Protein AF-A0A528CZV5-F1 (afdb_monomer_lite)

Foldseek 3Di:
DDPPPPDPPDFDWQDDPQLDIETEAQDPVSPALVPGHANYKYAHPVFQFIWGAHPSDIDTPPDGNVVVVVVVVVVVVVVVVVVVVVVVVVVVVVVVVVVVVVVVVVCLVVVQDAAQDPLVVLVVDDAQDKHWHADDDQFRIWIWHHHHRVDIDTDDTHTDPVNVVVVVCVVVVHPVCQPWDFDDDPPDGQWTQGSPPRDIDGPDPCDPVNDDPPVPPCPVCPDPDDDDDDDDDDD

Radius of gyration: 48.8 Å; chains: 1; bounding box: 81×48×127 Å

Structure (mmCIF, N/CA/C/O backbone):
data_AF-A0A528CZV5-F1
#
_entry.id   AF-A0A528CZV5-F1
#
loop_
_atom_site.group_PDB
_atom_site.id
_atom_site.type_symbol
_atom_site.label_atom_id
_atom_site.label_alt_id
_atom_site.label_comp_id
_atom_site.label_asym_id
_atom_site.label_entity_id
_atom_site.label_seq_id
_atom_site.pdbx_PDB_ins_code
_atom_site.Cartn_x
_atom_site.Cartn_y
_atom_site.Cartn_z
_atom_site.occupancy
_atom_site.B_iso_or_equiv
_atom_site.auth_seq_id
_atom_site.auth_comp_id
_atom_site.auth_asym_id
_atom_site.auth_atom_id
_atom_site.pdbx_PDB_model_num
ATOM 1 N N . MET A 1 1 ? 37.440 33.107 -41.565 1.00 39.59 1 MET A N 1
ATOM 2 C CA . MET A 1 1 ? 38.385 32.216 -40.864 1.00 39.59 1 MET A CA 1
ATOM 3 C C . MET A 1 1 ? 38.086 30.818 -41.370 1.00 39.59 1 MET A C 1
ATOM 5 O O . MET A 1 1 ? 36.926 30.435 -41.315 1.00 39.59 1 MET A O 1
ATOM 9 N N . SER A 1 2 ? 39.060 30.159 -42.004 1.00 43.00 2 SER A N 1
ATOM 10 C CA . SER A 1 2 ? 38.887 28.814 -42.573 1.00 43.00 2 SER A CA 1
ATOM 11 C C . SER A 1 2 ? 38.693 27.821 -41.430 1.00 43.00 2 SER A C 1
ATOM 13 O O . SER A 1 2 ? 39.527 27.784 -40.528 1.00 43.00 2 SER A O 1
ATOM 15 N N . ASN A 1 3 ? 37.612 27.043 -41.446 1.00 39.44 3 ASN A N 1
ATOM 16 C CA . ASN A 1 3 ? 37.374 25.963 -40.483 1.00 39.44 3 ASN A CA 1
ATOM 17 C C . ASN A 1 3 ? 38.095 24.672 -40.928 1.00 39.44 3 ASN A C 1
ATOM 19 O O . ASN A 1 3 ? 37.486 23.612 -40.965 1.00 39.44 3 ASN A O 1
ATOM 23 N N . ASP A 1 4 ? 39.386 24.759 -41.262 1.00 44.72 4 ASP A N 1
ATOM 24 C CA . ASP A 1 4 ? 40.196 23.609 -41.714 1.00 44.72 4 ASP A CA 1
ATOM 25 C C . ASP A 1 4 ? 41.023 22.963 -40.595 1.00 44.72 4 ASP A C 1
ATOM 27 O O . ASP A 1 4 ? 41.955 22.207 -40.848 1.00 44.72 4 ASP A O 1
ATOM 31 N N . ALA A 1 5 ? 40.683 23.209 -39.331 1.00 45.28 5 ALA A N 1
ATOM 32 C CA . ALA A 1 5 ? 41.230 22.428 -38.227 1.00 45.28 5 ALA A CA 1
ATOM 33 C C . ALA A 1 5 ? 40.335 21.207 -37.951 1.00 45.28 5 ALA A C 1
ATOM 35 O O . ALA A 1 5 ? 39.835 21.031 -36.840 1.00 45.28 5 ALA A O 1
ATOM 36 N N . ILE A 1 6 ? 40.099 20.367 -38.967 1.00 46.50 6 ILE A N 1
ATOM 37 C CA . ILE A 1 6 ? 39.653 18.996 -38.710 1.00 46.50 6 ILE A CA 1
ATOM 38 C C . ILE A 1 6 ? 40.851 18.284 -38.092 1.00 46.50 6 ILE A C 1
ATOM 40 O O . ILE A 1 6 ? 41.884 18.098 -38.726 1.00 46.50 6 ILE A O 1
ATOM 44 N N . LEU A 1 7 ? 40.714 17.952 -36.810 1.00 45.22 7 LEU A N 1
ATOM 45 C CA . LEU A 1 7 ? 41.630 17.101 -36.069 1.00 45.22 7 LEU A CA 1
ATOM 46 C C . LEU A 1 7 ? 41.955 15.843 -36.892 1.00 45.22 7 LEU A C 1
ATOM 48 O O . LEU A 1 7 ? 41.118 14.943 -37.002 1.00 45.22 7 LEU A O 1
ATOM 52 N N . GLU A 1 8 ? 43.180 15.746 -37.409 1.00 47.41 8 GLU A N 1
ATOM 53 C CA . GLU A 1 8 ? 43.788 14.470 -37.790 1.00 47.41 8 GLU A CA 1
ATOM 54 C C . GLU A 1 8 ? 43.975 13.644 -36.512 1.00 47.41 8 GLU A C 1
ATOM 56 O O . GLU A 1 8 ? 45.033 13.614 -35.886 1.00 47.41 8 GLU A O 1
ATOM 61 N N . VAL A 1 9 ? 42.893 13.018 -36.053 1.00 48.53 9 VAL A N 1
ATOM 62 C CA . VAL A 1 9 ? 42.977 11.986 -35.025 1.00 48.53 9 VAL A CA 1
ATOM 63 C C . VAL A 1 9 ? 43.573 10.757 -35.715 1.00 48.53 9 VAL A C 1
ATOM 65 O O . VAL A 1 9 ? 42.924 10.239 -36.629 1.00 48.53 9 VAL A O 1
ATOM 68 N N . PRO A 1 10 ? 44.776 10.295 -35.324 1.00 59.34 10 PRO A N 1
ATOM 69 C CA . PRO A 1 10 ? 45.384 9.108 -35.913 1.00 59.34 10 PRO A CA 1
ATOM 70 C C . PRO A 1 10 ? 44.467 7.896 -35.721 1.00 59.34 10 PRO A C 1
ATOM 72 O O . PRO A 1 10 ? 43.647 7.877 -34.797 1.00 59.34 10 PRO A O 1
ATOM 75 N N . VAL A 1 11 ? 44.615 6.888 -36.588 1.00 59.38 11 VAL A N 1
ATOM 76 C CA . VAL A 1 11 ? 43.889 5.611 -36.500 1.00 59.38 11 VAL A CA 1
ATOM 77 C C . VAL A 1 11 ? 43.905 5.120 -35.053 1.00 59.38 11 VAL A C 1
ATOM 79 O O . VAL A 1 11 ? 44.956 4.781 -34.507 1.00 59.38 11 VAL A O 1
ATOM 82 N N . LEU A 1 12 ? 42.733 5.111 -34.414 1.00 65.56 12 L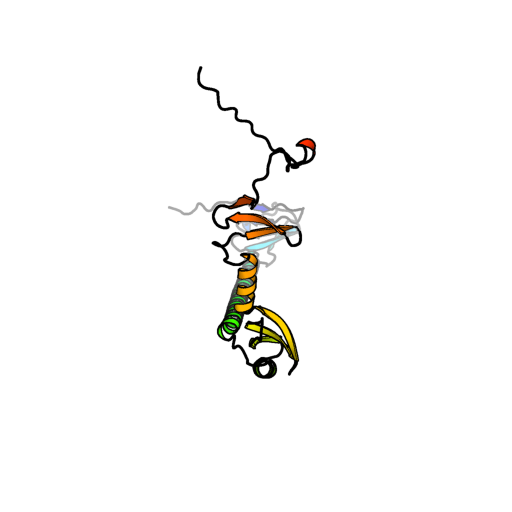EU A N 1
ATOM 83 C CA . LEU A 1 12 ? 42.611 4.635 -33.044 1.00 65.56 12 LEU A CA 1
ATOM 84 C C . LEU A 1 12 ? 42.530 3.113 -33.101 1.00 65.56 12 LEU A C 1
ATOM 86 O O . LEU A 1 12 ? 41.543 2.557 -33.587 1.00 65.56 12 LEU A O 1
ATOM 90 N N . VAL A 1 13 ? 43.578 2.449 -32.620 1.00 65.81 13 VAL A N 1
ATOM 91 C CA . VAL A 1 13 ? 43.618 0.991 -32.504 1.00 65.81 13 VAL A CA 1
ATOM 92 C C . VAL A 1 13 ? 43.133 0.610 -31.114 1.00 65.81 13 VAL A C 1
ATOM 94 O O . VAL A 1 13 ? 43.823 0.832 -30.120 1.00 65.81 13 VAL A O 1
ATOM 97 N N . VAL A 1 14 ? 41.953 0.003 -31.038 1.00 71.06 14 VAL A N 1
ATOM 98 C CA . VAL A 1 14 ? 41.509 -0.697 -29.834 1.00 71.06 14 VAL A CA 1
ATOM 99 C C . VAL A 1 14 ? 42.104 -2.100 -29.906 1.00 71.06 14 VAL A C 1
ATOM 101 O O . VAL A 1 14 ? 41.629 -2.964 -30.645 1.00 71.06 14 VAL A O 1
ATOM 104 N N . SER A 1 15 ? 43.220 -2.298 -29.207 1.00 64.25 15 SER A N 1
ATOM 105 C CA . SER A 1 15 ? 43.990 -3.540 -29.264 1.00 64.25 15 SER A CA 1
ATOM 106 C C . SER A 1 15 ? 43.273 -4.681 -28.538 1.00 64.25 15 SER A C 1
ATOM 108 O O . SER A 1 15 ? 43.053 -4.601 -27.330 1.00 64.25 15 SER A O 1
ATOM 110 N N . GLY A 1 16 ? 42.967 -5.752 -29.272 1.00 67.50 16 GLY A N 1
ATOM 111 C CA . GLY A 1 16 ? 42.522 -7.042 -28.743 1.00 67.50 16 GLY A CA 1
ATOM 112 C C . GLY A 1 16 ? 43.566 -8.144 -28.985 1.00 67.50 16 GLY A C 1
ATOM 113 O O . GLY A 1 16 ? 44.670 -7.857 -29.469 1.00 67.50 16 GLY A O 1
ATOM 114 N N . PRO A 1 17 ? 43.246 -9.415 -28.672 1.00 76.19 17 PRO A N 1
ATOM 115 C CA . PRO A 1 17 ? 44.037 -10.565 -29.110 1.00 76.19 17 PRO A CA 1
ATOM 116 C C . PRO A 1 17 ? 44.314 -10.531 -30.628 1.00 76.19 17 PRO A C 1
ATOM 118 O O . PRO A 1 17 ? 43.579 -9.872 -31.369 1.00 76.19 17 PRO A O 1
ATOM 121 N N . PRO A 1 18 ? 45.354 -11.228 -31.127 1.00 65.94 18 PRO A N 1
ATOM 122 C CA . PRO A 1 18 ? 45.621 -11.313 -32.562 1.00 65.94 18 PRO A CA 1
ATOM 123 C C . PRO A 1 18 ? 44.368 -11.682 -33.371 1.00 65.94 18 PRO A C 1
ATOM 125 O O . PRO A 1 18 ? 43.737 -12.698 -33.089 1.00 65.94 18 PRO A O 1
ATOM 128 N N . GLY A 1 19 ? 44.008 -10.842 -34.349 1.00 69.94 19 GLY A N 1
ATOM 129 C CA . GLY A 1 19 ? 42.821 -11.020 -35.190 1.00 69.94 19 GLY A CA 1
ATOM 130 C C . GLY A 1 19 ? 41.496 -10.592 -34.549 1.00 69.94 19 GLY A C 1
ATOM 131 O O . GLY A 1 19 ? 40.443 -10.973 -35.044 1.00 69.94 19 GLY A O 1
ATOM 132 N N . GLN A 1 20 ? 41.523 -9.848 -33.438 1.00 72.75 20 GLN A N 1
ATOM 133 C CA . GLN A 1 20 ? 40.329 -9.305 -32.773 1.00 72.75 20 GLN A CA 1
ATOM 134 C C . GLN A 1 20 ? 40.462 -7.813 -32.425 1.00 72.75 20 GLN A C 1
ATOM 136 O O . GLN A 1 20 ? 39.759 -7.309 -31.549 1.00 72.75 20 GLN A O 1
ATOM 141 N N . SER A 1 21 ? 41.373 -7.086 -33.077 1.00 81.38 21 SER A N 1
ATOM 142 C CA . SER A 1 21 ? 41.508 -5.640 -32.867 1.00 81.38 21 SER A CA 1
ATOM 143 C C . SER A 1 21 ? 40.436 -4.887 -33.659 1.00 81.38 21 SER A C 1
ATOM 145 O O . SER A 1 21 ? 40.094 -5.284 -34.776 1.00 81.38 21 SER A O 1
ATOM 147 N N . LEU A 1 22 ? 39.938 -3.780 -33.102 1.00 83.56 22 LEU A N 1
ATOM 148 C CA . LEU A 1 22 ? 39.067 -2.842 -33.812 1.00 83.56 22 LEU A CA 1
ATOM 149 C C . LEU A 1 22 ? 39.852 -1.572 -34.137 1.00 83.56 22 LEU A C 1
ATOM 151 O O . LEU A 1 22 ? 40.340 -0.884 -33.240 1.00 83.56 22 LEU A O 1
ATOM 155 N N . LEU A 1 23 ? 39.961 -1.263 -35.423 1.00 87.06 23 LEU A N 1
ATOM 156 C CA . LEU A 1 23 ? 40.610 -0.065 -35.930 1.00 87.06 23 LEU A CA 1
ATOM 157 C C . LEU A 1 23 ? 39.549 0.945 -36.353 1.00 87.06 23 LEU A C 1
ATOM 159 O O . LEU A 1 23 ? 38.589 0.615 -37.043 1.00 87.06 23 LEU A O 1
ATOM 163 N N . VAL A 1 24 ? 39.724 2.200 -35.964 1.00 87.06 24 VAL A N 1
ATOM 164 C CA . VAL A 1 24 ? 38.843 3.276 -36.416 1.00 87.06 24 VAL A CA 1
ATOM 165 C C . VAL A 1 24 ? 39.644 4.206 -37.316 1.00 87.06 24 VAL A C 1
ATOM 167 O O . VAL A 1 24 ? 40.540 4.902 -36.840 1.00 87.06 24 VAL A O 1
ATOM 170 N N . ALA A 1 25 ? 39.322 4.190 -38.608 1.00 86.75 25 ALA A N 1
ATOM 171 C CA . ALA A 1 25 ? 39.970 4.982 -39.653 1.00 86.75 25 ALA A CA 1
ATOM 172 C C . ALA A 1 25 ? 39.067 6.144 -40.086 1.00 86.75 25 ALA A C 1
ATOM 174 O O . ALA A 1 25 ? 37.846 6.048 -39.958 1.00 86.75 25 ALA A O 1
ATOM 175 N N . GLN A 1 26 ? 39.641 7.243 -40.585 1.00 85.69 26 GLN A N 1
ATOM 176 C CA . GLN A 1 26 ? 38.841 8.381 -41.048 1.00 85.69 26 GLN A CA 1
ATOM 177 C C . GLN A 1 26 ? 38.222 8.054 -42.407 1.00 85.69 26 GLN A C 1
ATOM 179 O O . GLN A 1 26 ? 36.998 8.044 -42.544 1.00 85.69 26 GLN A O 1
ATOM 184 N N . ALA A 1 27 ? 39.065 7.649 -43.359 1.00 84.81 27 ALA A N 1
ATOM 185 C CA . ALA A 1 27 ? 38.673 7.271 -44.708 1.00 84.81 27 ALA A CA 1
ATOM 186 C C . ALA A 1 27 ? 39.244 5.901 -45.105 1.00 84.81 27 ALA A C 1
ATOM 188 O O . ALA A 1 27 ? 40.174 5.374 -44.497 1.00 84.81 27 ALA A O 1
ATOM 189 N N . THR A 1 28 ? 38.713 5.315 -46.181 1.00 84.31 28 THR A N 1
ATOM 190 C CA . THR A 1 28 ? 39.198 4.028 -46.711 1.00 84.31 28 THR A CA 1
ATOM 191 C C . THR A 1 28 ? 40.671 4.073 -47.127 1.00 84.31 28 THR A C 1
ATOM 193 O O . THR A 1 28 ? 41.357 3.061 -47.036 1.00 84.31 28 THR A O 1
ATOM 196 N N . ALA A 1 29 ? 41.173 5.241 -47.542 1.00 84.50 29 ALA A N 1
ATOM 197 C CA . ALA A 1 29 ? 42.572 5.432 -47.928 1.00 84.50 29 ALA A CA 1
ATOM 198 C C . ALA A 1 29 ? 43.561 5.200 -46.769 1.00 84.50 29 ALA A C 1
ATOM 200 O O . ALA A 1 29 ? 44.717 4.864 -47.018 1.00 84.50 29 ALA A O 1
ATOM 201 N N . ASP A 1 30 ? 43.101 5.312 -45.519 1.00 83.19 30 ASP A N 1
ATOM 202 C CA . ASP A 1 30 ? 43.933 5.105 -44.331 1.00 83.19 30 ASP A CA 1
ATOM 203 C C . ASP A 1 30 ? 44.137 3.610 -44.015 1.00 83.19 30 ASP A C 1
ATOM 205 O O . ASP A 1 30 ? 45.004 3.246 -43.216 1.00 83.19 30 ASP A O 1
ATOM 209 N N . LEU A 1 31 ? 43.359 2.717 -44.644 1.00 84.19 31 LEU A N 1
ATOM 210 C CA . LEU A 1 31 ? 43.476 1.263 -44.499 1.00 84.19 31 LEU A CA 1
ATOM 211 C C . LEU A 1 31 ? 44.522 0.689 -45.465 1.00 84.19 31 LEU A C 1
ATOM 213 O O . LEU A 1 31 ? 44.210 -0.058 -46.394 1.00 84.19 31 LEU A O 1
ATOM 217 N N . ILE A 1 32 ? 45.790 1.025 -45.234 1.00 81.31 32 ILE A N 1
ATOM 218 C CA . ILE A 1 32 ? 46.918 0.461 -45.989 1.00 81.31 32 ILE A CA 1
ATOM 219 C C . ILE A 1 32 ? 47.214 -0.995 -45.580 1.00 81.31 32 ILE A C 1
ATOM 221 O O . ILE A 1 32 ? 46.945 -1.416 -44.452 1.00 81.31 32 ILE A O 1
ATOM 225 N N . ALA A 1 33 ? 47.808 -1.770 -46.495 1.00 76.00 33 ALA A N 1
ATOM 226 C CA . ALA A 1 33 ? 48.076 -3.203 -46.311 1.00 76.00 33 ALA A CA 1
ATOM 227 C C . ALA A 1 33 ? 48.978 -3.524 -45.104 1.00 76.00 33 ALA A C 1
ATOM 229 O O . ALA A 1 33 ? 48.858 -4.602 -44.526 1.00 76.00 33 ALA A O 1
ATOM 230 N N . ASP A 1 34 ? 49.818 -2.588 -44.661 1.00 76.31 34 ASP A N 1
ATOM 231 C CA . ASP A 1 34 ? 50.738 -2.796 -43.533 1.00 76.31 34 ASP A CA 1
ATOM 232 C C . ASP A 1 34 ? 50.091 -2.541 -42.158 1.00 76.31 34 ASP A C 1
ATOM 234 O O . ASP A 1 34 ? 50.667 -2.868 -41.122 1.00 76.31 34 ASP A O 1
ATOM 238 N N . VAL A 1 35 ? 48.868 -1.997 -42.120 1.00 79.88 35 VAL A N 1
ATOM 239 C CA . VAL A 1 35 ? 48.155 -1.674 -40.873 1.00 79.88 35 VAL A CA 1
ATOM 240 C C . VAL A 1 35 ? 47.204 -2.806 -40.479 1.00 79.88 35 VAL A C 1
ATOM 242 O O . VAL A 1 35 ? 46.377 -3.241 -41.282 1.00 79.88 35 VAL A O 1
ATOM 245 N N . GLY A 1 36 ? 47.304 -3.274 -39.230 1.00 81.31 36 GLY A N 1
ATOM 246 C CA . GLY A 1 36 ? 46.484 -4.360 -38.672 1.00 81.31 36 GLY A CA 1
ATOM 247 C C . GLY A 1 36 ? 46.957 -5.767 -39.061 1.00 81.31 36 GLY A C 1
ATOM 248 O O . GLY A 1 36 ? 47.864 -5.939 -39.877 1.00 81.31 36 GLY A O 1
ATOM 249 N N . ARG A 1 37 ? 46.340 -6.793 -38.479 1.00 86.62 37 ARG A N 1
ATOM 250 C CA . ARG A 1 37 ? 46.594 -8.218 -38.751 1.00 86.62 37 ARG A CA 1
ATOM 251 C C . ARG A 1 37 ? 45.352 -8.873 -39.349 1.00 86.62 37 ARG A C 1
ATOM 253 O O . ARG A 1 37 ? 44.253 -8.347 -39.216 1.00 86.62 37 ARG A O 1
ATOM 260 N N . ASP A 1 38 ? 45.521 -10.027 -39.983 1.00 88.88 38 ASP A N 1
ATOM 261 C CA . ASP A 1 38 ? 44.382 -10.808 -40.473 1.00 88.88 38 ASP A CA 1
ATOM 262 C C . ASP A 1 38 ? 43.401 -11.128 -39.338 1.00 88.88 38 ASP A C 1
ATOM 264 O O . ASP A 1 38 ? 43.810 -11.487 -38.232 1.00 88.88 38 ASP A O 1
ATOM 268 N N . GLY A 1 39 ? 42.110 -10.966 -39.621 1.00 88.06 39 GLY A N 1
ATOM 269 C CA . GLY A 1 39 ? 41.019 -11.063 -38.651 1.00 88.06 39 GLY A CA 1
ATOM 270 C C . GLY A 1 39 ? 40.650 -9.739 -37.975 1.00 88.06 39 GLY A C 1
ATOM 271 O O . GLY A 1 39 ? 39.530 -9.614 -37.485 1.00 88.06 39 GLY A O 1
ATOM 272 N N . ASP A 1 40 ? 41.528 -8.728 -37.984 1.00 90.06 40 ASP A N 1
ATOM 273 C CA . ASP A 1 40 ? 41.191 -7.418 -37.421 1.00 90.06 40 ASP A CA 1
ATOM 274 C C . ASP A 1 40 ? 40.082 -6.737 -38.244 1.00 90.06 40 ASP A C 1
ATOM 276 O O . ASP A 1 40 ? 39.989 -6.885 -39.469 1.00 90.06 40 ASP A O 1
ATOM 280 N N . ARG A 1 41 ? 39.244 -5.958 -37.555 1.00 90.69 41 ARG A N 1
ATOM 281 C CA . ARG A 1 41 ? 38.123 -5.221 -38.152 1.00 90.69 41 ARG A CA 1
ATOM 282 C C . ARG A 1 41 ? 38.421 -3.736 -38.139 1.00 90.69 41 ARG A C 1
ATOM 284 O O . ARG A 1 41 ? 39.038 -3.236 -37.202 1.00 90.69 41 ARG A O 1
ATOM 291 N N . ALA A 1 42 ? 37.927 -3.024 -39.138 1.00 91.25 42 ALA A N 1
ATOM 292 C CA . ALA A 1 42 ? 37.991 -1.579 -39.185 1.00 91.25 42 ALA A CA 1
ATOM 293 C C . ALA A 1 42 ? 36.616 -0.962 -39.427 1.00 91.25 42 ALA A C 1
ATOM 295 O O . ALA A 1 42 ? 35.778 -1.537 -40.118 1.00 91.25 42 ALA A O 1
ATOM 296 N N . VAL A 1 43 ? 36.396 0.223 -38.868 1.00 92.50 43 VAL A N 1
ATOM 297 C CA . VAL A 1 43 ? 35.238 1.065 -39.171 1.00 92.50 43 VAL A CA 1
ATOM 298 C C . VAL A 1 43 ? 35.746 2.374 -39.752 1.00 92.50 43 VAL A C 1
ATOM 300 O O . VAL A 1 43 ? 36.592 3.041 -39.152 1.00 92.50 43 VAL A O 1
ATOM 303 N N . ILE A 1 44 ? 35.222 2.734 -40.920 1.00 91.25 44 ILE A N 1
ATOM 304 C CA . ILE A 1 44 ? 35.471 4.030 -41.550 1.00 91.25 44 ILE A CA 1
ATOM 305 C C . ILE A 1 44 ? 34.526 5.050 -40.923 1.00 91.25 44 ILE A C 1
ATOM 307 O O . ILE A 1 44 ? 33.312 4.890 -41.019 1.00 91.25 44 ILE A O 1
ATOM 311 N N . ARG A 1 45 ? 35.049 6.098 -40.285 1.00 86.75 45 ARG A N 1
ATOM 312 C CA . ARG A 1 45 ? 34.236 7.080 -39.550 1.00 86.75 45 ARG A CA 1
ATOM 313 C C . ARG A 1 45 ? 33.218 7.777 -40.437 1.00 86.75 45 ARG A C 1
ATOM 315 O O . ARG A 1 45 ? 32.047 7.808 -40.065 1.00 86.75 45 ARG A O 1
ATOM 322 N N . ASP A 1 46 ? 33.646 8.243 -41.606 1.00 85.25 46 ASP A N 1
ATOM 323 C CA . ASP A 1 46 ? 32.819 9.064 -42.498 1.00 85.25 46 ASP A CA 1
ATOM 324 C C . ASP A 1 46 ? 31.596 8.322 -43.043 1.00 85.25 46 ASP A C 1
ATOM 326 O O . ASP A 1 46 ? 30.553 8.920 -43.297 1.00 85.25 46 ASP A O 1
ATOM 330 N N . THR A 1 47 ? 31.711 7.006 -43.226 1.00 87.62 47 THR A N 1
ATOM 331 C CA . THR A 1 47 ? 30.660 6.197 -43.862 1.00 87.62 47 THR A CA 1
ATOM 332 C C . THR A 1 47 ? 30.037 5.173 -42.922 1.00 87.62 47 THR A C 1
ATOM 334 O O . THR A 1 47 ? 28.972 4.641 -43.221 1.00 87.62 47 THR A O 1
ATOM 337 N N . GLY A 1 48 ? 30.685 4.857 -41.801 1.00 89.75 48 GLY A N 1
ATOM 338 C CA . GLY A 1 48 ? 30.337 3.731 -40.932 1.00 89.75 48 GLY A CA 1
ATOM 339 C C . GLY A 1 48 ? 30.595 2.363 -41.551 1.00 89.75 48 GLY A C 1
ATOM 340 O O . GLY A 1 48 ? 30.224 1.355 -40.949 1.00 89.75 48 GLY A O 1
ATOM 341 N N . ALA A 1 49 ? 31.184 2.315 -42.751 1.00 93.12 49 ALA A N 1
ATOM 342 C CA . ALA A 1 49 ? 31.446 1.072 -43.450 1.00 93.12 49 ALA A CA 1
ATOM 343 C C . ALA A 1 49 ? 32.417 0.223 -42.642 1.00 93.12 49 ALA A C 1
ATOM 345 O O . ALA A 1 49 ? 33.451 0.702 -42.165 1.00 93.12 49 ALA A O 1
ATOM 346 N N . GLU A 1 50 ? 32.080 -1.048 -42.520 1.00 93.62 50 GLU A N 1
ATOM 347 C CA . GLU A 1 50 ? 32.896 -2.008 -41.816 1.00 93.62 50 GLU A CA 1
ATOM 348 C C . GLU A 1 50 ? 33.765 -2.801 -42.792 1.00 93.62 50 GLU A C 1
ATOM 350 O O . GLU A 1 50 ? 33.329 -3.201 -43.875 1.00 93.62 50 GLU A O 1
ATOM 355 N N . TRP A 1 51 ? 35.015 -3.008 -42.401 1.00 93.50 51 TRP A N 1
ATOM 356 C CA . TRP A 1 51 ? 36.035 -3.673 -43.191 1.00 93.50 51 TRP A CA 1
ATOM 357 C C . TRP A 1 51 ? 36.696 -4.778 -42.368 1.00 93.50 51 TRP A C 1
ATOM 359 O O . TRP A 1 51 ? 36.861 -4.644 -41.157 1.00 93.50 51 TRP A O 1
ATOM 369 N N . LEU A 1 52 ? 37.091 -5.865 -43.026 1.00 92.50 52 LEU A N 1
ATOM 370 C CA . LEU A 1 52 ? 37.802 -6.994 -42.425 1.00 92.50 52 LEU A CA 1
ATOM 371 C C . LEU A 1 52 ? 39.129 -7.196 -43.152 1.00 92.50 52 LEU A C 1
ATOM 373 O O . LEU A 1 52 ? 39.170 -7.153 -44.386 1.00 92.50 52 LEU A O 1
ATOM 377 N N . LYS A 1 53 ? 40.206 -7.434 -42.398 1.00 91.62 53 LYS A N 1
ATOM 378 C CA . LYS A 1 53 ? 41.499 -7.788 -42.982 1.00 91.62 53 LYS A CA 1
ATOM 379 C C . LYS A 1 53 ? 41.603 -9.294 -43.180 1.00 91.62 53 LYS A C 1
ATOM 381 O O . LYS A 1 53 ? 41.398 -10.066 -42.245 1.00 91.62 53 LYS A O 1
ATOM 386 N N . THR A 1 54 ? 41.898 -9.732 -44.396 1.00 91.81 54 THR A N 1
ATOM 387 C CA . THR A 1 54 ? 42.055 -11.149 -44.748 1.00 91.81 54 THR A CA 1
ATOM 388 C C . THR A 1 54 ? 43.208 -11.312 -45.732 1.00 91.81 54 THR A C 1
ATOM 390 O O . THR A 1 54 ? 43.250 -10.623 -46.749 1.00 91.81 54 THR A O 1
ATOM 393 N N . ALA A 1 55 ? 44.132 -12.232 -45.443 1.00 91.25 55 ALA A N 1
ATOM 394 C CA . ALA A 1 55 ? 45.317 -12.502 -46.257 1.00 91.25 55 ALA A CA 1
ATOM 395 C C . ALA A 1 55 ? 46.125 -11.232 -46.604 1.00 91.25 55 ALA A C 1
ATOM 397 O O . ALA A 1 55 ? 46.588 -11.059 -47.731 1.00 91.25 55 ALA A O 1
ATOM 398 N N . GLY A 1 56 ? 46.262 -10.318 -45.641 1.00 88.56 56 GLY A N 1
ATOM 399 C CA . GLY A 1 56 ? 46.977 -9.050 -45.785 1.00 88.56 56 GLY A CA 1
ATOM 400 C C . GLY A 1 56 ? 46.183 -7.921 -46.453 1.00 88.56 56 GLY A C 1
ATOM 401 O O . GLY A 1 56 ? 46.685 -6.800 -46.508 1.00 88.56 56 GLY A O 1
ATOM 402 N N . ALA A 1 57 ? 44.953 -8.165 -46.916 1.00 90.62 57 ALA A N 1
ATOM 403 C CA . ALA A 1 57 ? 44.141 -7.184 -47.635 1.00 90.62 57 ALA A CA 1
ATOM 404 C C . ALA A 1 57 ? 42.890 -6.768 -46.850 1.00 90.62 57 ALA A C 1
ATOM 406 O O . ALA A 1 57 ? 42.219 -7.599 -46.241 1.00 90.62 57 ALA A O 1
ATOM 407 N N . TRP A 1 58 ? 42.554 -5.479 -46.896 1.00 92.62 58 TRP A N 1
ATOM 408 C CA . TRP A 1 58 ? 41.308 -4.943 -46.348 1.00 92.62 58 TRP A CA 1
ATOM 409 C C . TRP A 1 58 ? 40.187 -5.017 -47.387 1.00 92.62 58 TRP A C 1
ATOM 411 O O . TRP A 1 58 ? 40.364 -4.577 -48.523 1.00 92.62 58 TRP A O 1
ATOM 421 N N . ALA A 1 59 ? 39.020 -5.520 -46.985 1.00 93.25 59 ALA A N 1
ATOM 422 C CA . ALA A 1 59 ? 37.820 -5.529 -47.818 1.00 93.25 59 ALA A CA 1
ATOM 423 C C . ALA A 1 59 ? 36.580 -5.109 -47.022 1.00 93.25 59 ALA A C 1
ATOM 425 O O . ALA A 1 59 ? 36.444 -5.454 -45.846 1.00 93.25 59 ALA A O 1
ATOM 426 N N . ALA A 1 60 ? 35.668 -4.381 -47.671 1.00 93.06 60 ALA A N 1
ATOM 427 C CA . ALA A 1 60 ? 34.381 -4.021 -47.088 1.00 93.06 60 ALA A CA 1
ATOM 428 C C . ALA A 1 60 ? 33.534 -5.280 -46.859 1.00 93.06 60 ALA A C 1
ATOM 430 O O . ALA A 1 60 ? 33.409 -6.121 -47.749 1.00 93.06 60 ALA A O 1
ATOM 431 N N . THR A 1 61 ? 32.909 -5.390 -45.689 1.00 93.12 61 THR A N 1
ATOM 432 C CA . THR A 1 61 ? 32.041 -6.530 -45.347 1.00 93.12 61 THR A CA 1
ATOM 433 C C . THR A 1 61 ? 30.607 -6.347 -45.850 1.00 93.12 61 THR A C 1
ATOM 435 O O . THR A 1 61 ? 29.806 -7.276 -45.799 1.00 93.12 61 THR A O 1
ATOM 438 N N . GLY A 1 62 ? 30.266 -5.145 -46.328 1.00 91.00 62 GLY A N 1
ATOM 439 C CA . GLY A 1 62 ? 28.896 -4.745 -46.659 1.00 91.00 62 GLY A CA 1
ATOM 440 C C . GLY A 1 62 ? 28.059 -4.354 -45.435 1.00 91.00 62 GLY A C 1
ATOM 441 O O . GLY A 1 62 ? 26.950 -3.851 -45.603 1.00 91.00 62 GLY A O 1
ATOM 442 N N . ALA A 1 63 ? 28.584 -4.532 -44.218 1.00 91.75 63 ALA A N 1
ATOM 443 C CA . ALA A 1 63 ? 27.944 -4.080 -42.990 1.00 91.75 63 ALA A CA 1
ATOM 444 C C . ALA A 1 63 ? 28.222 -2.592 -42.717 1.00 91.75 63 ALA A C 1
ATOM 446 O O . ALA A 1 63 ? 29.247 -2.034 -43.126 1.00 91.75 63 ALA A O 1
ATOM 447 N N . ASN A 1 64 ? 27.302 -1.954 -41.991 1.00 92.81 64 ASN A N 1
ATOM 448 C CA . ASN A 1 64 ? 27.441 -0.577 -41.536 1.00 92.81 64 ASN A CA 1
ATOM 449 C C . ASN A 1 64 ? 27.306 -0.507 -40.012 1.00 92.81 64 ASN A C 1
ATOM 451 O O . ASN A 1 64 ? 26.226 -0.735 -39.463 1.00 92.81 64 ASN A O 1
ATOM 455 N N . PHE A 1 65 ? 28.402 -0.169 -39.339 1.00 90.38 65 PHE A N 1
ATOM 456 C CA . PHE A 1 65 ? 28.460 -0.114 -37.883 1.00 90.38 65 PHE A CA 1
ATOM 457 C C . PHE A 1 65 ? 27.503 0.945 -37.316 1.00 90.38 65 PHE A C 1
ATOM 459 O O . PHE A 1 65 ? 26.754 0.657 -36.383 1.00 90.38 65 PHE A O 1
ATOM 466 N N . TRP A 1 66 ? 27.446 2.141 -37.916 1.00 87.94 66 TRP A N 1
ATOM 467 C CA . TRP A 1 66 ? 26.567 3.220 -37.447 1.00 87.94 66 TRP A CA 1
ATOM 468 C C . TRP A 1 66 ? 25.084 2.890 -37.596 1.00 87.94 66 TRP A C 1
ATOM 470 O O . TRP A 1 66 ? 24.316 3.186 -36.686 1.00 87.94 66 TRP A O 1
ATOM 480 N N . GLY A 1 67 ? 24.690 2.231 -38.688 1.00 90.06 67 GLY A N 1
ATOM 481 C CA . GLY A 1 67 ? 23.319 1.755 -38.879 1.00 90.06 67 GLY A CA 1
ATOM 482 C C . GLY A 1 67 ? 22.897 0.782 -37.777 1.00 90.06 67 GLY A C 1
ATOM 483 O O . GLY A 1 67 ? 21.865 0.984 -37.142 1.00 90.06 67 GLY A O 1
ATOM 484 N N . THR A 1 68 ? 23.741 -0.213 -37.481 1.00 91.00 68 THR A N 1
ATOM 485 C CA . THR A 1 68 ? 23.462 -1.180 -36.404 1.00 91.00 68 THR A CA 1
ATOM 486 C C . THR A 1 68 ? 23.439 -0.536 -35.018 1.00 91.00 68 THR A C 1
ATOM 488 O O . THR A 1 68 ? 22.566 -0.847 -34.209 1.00 91.00 68 THR A O 1
ATOM 491 N N . LEU A 1 69 ? 24.353 0.400 -34.739 1.00 90.12 69 LEU A N 1
ATOM 492 C CA . LEU A 1 69 ? 24.387 1.120 -33.466 1.00 90.12 69 LEU A CA 1
ATOM 493 C C . LEU A 1 69 ? 23.145 2.003 -33.291 1.00 90.12 69 LEU A C 1
ATOM 495 O O . LEU A 1 69 ? 22.579 2.064 -32.201 1.00 90.12 69 LEU A O 1
ATOM 499 N N . LEU A 1 70 ? 22.706 2.672 -34.358 1.00 92.06 70 LEU A N 1
ATOM 500 C CA . LEU A 1 70 ? 21.516 3.518 -34.341 1.00 92.06 70 LEU A CA 1
ATOM 501 C C . LEU A 1 70 ? 20.243 2.698 -34.098 1.00 92.06 70 LEU A C 1
ATOM 503 O O . LEU A 1 70 ? 19.392 3.112 -33.312 1.00 92.06 70 LEU A O 1
ATOM 507 N N . GLU A 1 71 ? 20.127 1.527 -34.722 1.00 94.19 71 GLU A N 1
ATOM 508 C CA . GLU A 1 71 ? 19.014 0.603 -34.494 1.00 94.19 71 GLU A CA 1
ATOM 509 C C . GLU A 1 71 ? 18.984 0.103 -33.041 1.00 94.19 71 GLU A C 1
ATOM 511 O O . GLU A 1 71 ? 17.944 0.166 -32.383 1.00 94.19 71 GLU A O 1
ATOM 516 N N . GLN A 1 72 ? 20.137 -0.296 -32.491 1.00 94.75 72 GLN A N 1
ATOM 517 C CA . GLN A 1 72 ? 20.258 -0.693 -31.083 1.00 94.75 72 GLN A CA 1
ATOM 518 C C . GLN A 1 72 ? 19.885 0.446 -30.126 1.00 94.75 72 GLN A C 1
ATOM 520 O O . GLN A 1 72 ? 19.152 0.228 -29.159 1.00 94.75 72 GLN A O 1
ATOM 525 N N . ALA A 1 73 ? 20.348 1.669 -30.399 1.00 94.44 73 ALA A N 1
ATOM 526 C CA . ALA A 1 73 ? 20.003 2.842 -29.604 1.00 94.44 73 ALA A CA 1
ATOM 527 C C . ALA A 1 73 ? 18.496 3.147 -29.668 1.00 94.44 73 ALA A C 1
ATOM 529 O O . ALA A 1 73 ? 17.878 3.422 -28.640 1.00 94.44 73 ALA A O 1
ATOM 530 N N . SER A 1 74 ? 17.881 3.041 -30.850 1.00 96.00 74 SER A N 1
ATOM 531 C CA . SER A 1 74 ? 16.437 3.226 -31.035 1.00 96.00 74 SER A CA 1
ATOM 532 C C . SER A 1 74 ? 15.616 2.189 -30.258 1.00 96.00 74 SER A C 1
ATOM 534 O O . SER A 1 74 ? 14.646 2.544 -29.577 1.00 96.00 74 SER A O 1
ATOM 536 N N . ALA A 1 75 ? 16.037 0.923 -30.286 1.00 95.62 75 ALA A N 1
ATOM 537 C CA . ALA A 1 75 ? 15.408 -0.143 -29.515 1.00 95.62 75 ALA A CA 1
ATOM 538 C C . ALA A 1 75 ? 15.520 0.105 -28.000 1.00 95.62 75 ALA A C 1
ATOM 540 O O . ALA A 1 75 ? 14.528 -0.022 -27.280 1.00 95.62 75 ALA A O 1
ATOM 541 N N . ALA A 1 76 ? 16.695 0.526 -27.518 1.00 95.12 76 ALA A N 1
ATOM 542 C CA . ALA A 1 76 ? 16.913 0.845 -26.107 1.00 95.12 76 ALA A CA 1
ATOM 543 C C . ALA A 1 76 ? 16.037 2.018 -25.630 1.00 95.12 76 ALA A C 1
ATOM 545 O O . ALA A 1 76 ? 15.419 1.933 -24.568 1.00 95.12 76 ALA A O 1
ATOM 546 N N . VAL A 1 77 ? 15.926 3.085 -26.431 1.00 97.00 77 VAL A N 1
ATOM 547 C CA . VAL A 1 77 ? 15.047 4.230 -26.131 1.00 97.00 77 VAL A CA 1
ATOM 548 C C . VAL A 1 77 ? 13.579 3.802 -26.086 1.00 97.00 77 VAL A C 1
ATOM 550 O O . VAL A 1 77 ? 12.854 4.190 -25.172 1.00 97.00 77 VAL A O 1
ATOM 553 N N . SER A 1 78 ? 13.142 2.958 -27.022 1.00 96.31 78 SER A N 1
ATOM 554 C CA . SER A 1 78 ? 11.763 2.451 -27.060 1.00 96.31 78 SER A CA 1
ATOM 555 C C . SER A 1 78 ? 11.432 1.587 -25.837 1.00 96.31 78 SER A C 1
ATOM 557 O O . SER A 1 78 ? 10.364 1.730 -25.241 1.00 96.31 78 SER A O 1
ATOM 559 N N . ALA A 1 79 ? 12.366 0.733 -25.409 1.00 95.25 79 ALA A N 1
ATOM 560 C CA . ALA A 1 79 ? 12.214 -0.086 -24.207 1.00 95.25 79 ALA A CA 1
ATOM 561 C C . ALA A 1 79 ? 12.159 0.762 -22.922 1.00 95.25 79 ALA A C 1
ATOM 563 O O . ALA A 1 79 ? 11.351 0.493 -22.027 1.00 95.25 79 ALA A O 1
ATOM 564 N N . ALA A 1 80 ? 12.983 1.812 -22.841 1.00 95.06 80 ALA A N 1
ATOM 565 C CA . ALA A 1 80 ? 12.960 2.757 -21.728 1.00 95.06 80 ALA A CA 1
ATOM 566 C C . ALA A 1 80 ? 11.630 3.526 -21.659 1.00 95.06 80 ALA A C 1
ATOM 568 O O . ALA A 1 80 ? 11.049 3.646 -20.580 1.00 95.06 80 ALA A O 1
ATOM 569 N N . ALA A 1 81 ? 11.107 3.979 -22.804 1.00 95.12 81 ALA A N 1
ATOM 570 C CA . ALA A 1 81 ? 9.801 4.629 -22.882 1.00 95.12 81 ALA A CA 1
ATOM 571 C C . ALA A 1 81 ? 8.663 3.696 -22.428 1.00 95.12 81 ALA A C 1
ATOM 573 O O . ALA A 1 81 ? 7.807 4.109 -21.648 1.00 95.12 81 ALA A O 1
ATOM 574 N N . GLY A 1 82 ? 8.690 2.425 -22.846 1.00 95.12 82 GLY A N 1
ATOM 575 C CA . GLY A 1 82 ? 7.740 1.406 -22.386 1.00 95.12 82 GLY A CA 1
ATOM 576 C C . GLY A 1 82 ? 7.767 1.214 -20.868 1.00 95.12 82 GLY A C 1
ATOM 577 O O . GLY A 1 82 ? 6.731 1.278 -20.213 1.00 95.12 82 GLY A O 1
ATOM 578 N N . SER A 1 83 ? 8.967 1.066 -20.301 1.00 94.00 83 SER A N 1
ATOM 579 C CA . SER A 1 83 ? 9.160 0.893 -18.854 1.00 94.00 83 SER A CA 1
ATOM 580 C C . SER A 1 83 ? 8.665 2.098 -18.046 1.00 94.00 83 SER A C 1
ATOM 582 O O . SER A 1 83 ? 8.072 1.929 -16.980 1.00 94.00 83 SER A O 1
ATOM 584 N N . ALA A 1 84 ? 8.875 3.315 -18.556 1.00 92.94 84 ALA A N 1
ATOM 585 C CA . ALA A 1 84 ? 8.386 4.538 -17.926 1.00 92.94 84 ALA A CA 1
ATOM 586 C C . ALA A 1 84 ? 6.850 4.588 -17.890 1.00 92.94 84 ALA A C 1
ATOM 588 O O . ALA A 1 84 ? 6.284 4.891 -16.843 1.00 92.94 84 ALA A O 1
ATOM 589 N N . MET A 1 85 ? 6.178 4.218 -18.988 1.00 93.25 85 MET A N 1
ATOM 590 C CA . MET A 1 85 ? 4.712 4.154 -19.032 1.00 93.25 85 MET A CA 1
ATOM 591 C C . MET A 1 85 ? 4.151 3.135 -18.032 1.00 93.25 85 MET A C 1
ATOM 593 O O . MET A 1 85 ? 3.257 3.477 -17.263 1.00 93.25 85 MET A O 1
ATOM 597 N N . THR A 1 86 ? 4.718 1.924 -17.967 1.00 92.56 86 THR A N 1
ATOM 598 C CA . THR A 1 86 ? 4.302 0.911 -16.977 1.00 92.56 86 THR A CA 1
ATOM 599 C C . THR A 1 86 ? 4.476 1.411 -15.540 1.00 92.56 86 THR A C 1
ATOM 601 O O . THR A 1 86 ? 3.636 1.151 -14.681 1.00 92.56 86 THR A O 1
ATOM 604 N N . SER A 1 87 ? 5.558 2.144 -15.253 1.00 88.94 87 SER A N 1
ATOM 605 C CA . SER A 1 87 ? 5.781 2.706 -13.917 1.00 88.94 87 SER A CA 1
ATOM 606 C C . SER A 1 87 ? 4.734 3.756 -13.545 1.00 88.94 87 SER A C 1
ATOM 608 O O . SER A 1 87 ? 4.336 3.809 -12.383 1.00 88.94 87 SER A O 1
ATOM 610 N N . THR A 1 88 ? 4.308 4.590 -14.496 1.00 88.81 88 THR A N 1
ATOM 611 C CA . THR A 1 88 ? 3.239 5.573 -14.278 1.00 88.81 88 THR A CA 1
ATOM 612 C C . THR A 1 88 ? 1.910 4.879 -13.994 1.00 88.81 88 THR A C 1
ATOM 614 O O . THR A 1 88 ? 1.276 5.191 -12.991 1.00 88.81 88 THR A O 1
ATOM 617 N N . GLU A 1 89 ? 1.535 3.881 -14.795 1.00 86.44 89 GLU A N 1
ATOM 618 C CA . GLU A 1 89 ? 0.287 3.127 -14.613 1.00 86.44 89 GLU A CA 1
ATOM 619 C C . GLU A 1 89 ? 0.236 2.412 -13.249 1.00 86.44 89 GLU A C 1
ATOM 621 O O . GLU A 1 89 ? -0.744 2.520 -12.512 1.00 86.44 89 GLU A O 1
ATOM 626 N N . ASN A 1 90 ? 1.330 1.760 -12.839 1.00 84.06 90 ASN A N 1
ATOM 627 C CA . ASN A 1 90 ? 1.420 1.121 -11.521 1.00 84.06 90 ASN A CA 1
ATOM 628 C C . ASN A 1 90 ? 1.317 2.126 -10.359 1.00 84.06 90 ASN A C 1
ATOM 630 O O . ASN A 1 90 ? 0.744 1.811 -9.311 1.00 84.06 90 ASN A O 1
ATOM 634 N N . ALA A 1 91 ? 1.873 3.330 -10.523 1.00 82.06 91 ALA A N 1
ATOM 635 C CA . ALA A 1 91 ? 1.771 4.384 -9.517 1.00 82.06 91 ALA A CA 1
ATOM 636 C C . ALA A 1 91 ? 0.328 4.900 -9.384 1.00 82.06 91 ALA A C 1
ATOM 638 O O . ALA A 1 91 ? -0.140 5.118 -8.266 1.00 82.06 91 ALA A O 1
ATOM 639 N N . GLU A 1 92 ? -0.392 5.037 -10.500 1.00 81.75 92 GLU A N 1
ATOM 640 C CA . GLU A 1 92 ? -1.804 5.435 -10.519 1.00 81.75 92 GLU A CA 1
ATOM 641 C C . GLU A 1 92 ? -2.709 4.386 -9.860 1.00 81.75 92 GLU A C 1
ATOM 643 O O . GLU A 1 92 ? -3.543 4.743 -9.025 1.00 81.75 92 GLU A O 1
ATOM 648 N N . LEU A 1 93 ? -2.499 3.096 -10.152 1.00 80.25 93 LEU A N 1
ATOM 649 C CA . LEU A 1 93 ? -3.217 1.997 -9.493 1.00 80.25 93 LEU A CA 1
ATOM 650 C C . LEU A 1 93 ? -3.001 2.014 -7.974 1.00 80.25 93 LEU A C 1
ATOM 652 O O . LEU A 1 93 ? -3.958 1.948 -7.207 1.00 80.25 93 LEU A O 1
ATOM 656 N N . THR A 1 94 ? -1.754 2.202 -7.534 1.00 86.81 94 THR A N 1
ATOM 657 C CA . THR A 1 94 ? -1.424 2.267 -6.102 1.00 86.81 94 THR A CA 1
ATOM 658 C C . THR A 1 94 ? -2.104 3.456 -5.417 1.00 86.81 94 THR A C 1
ATOM 660 O O . THR A 1 94 ? -2.615 3.323 -4.306 1.00 86.81 94 THR A O 1
ATOM 663 N N . ALA A 1 95 ? -2.135 4.625 -6.063 1.00 77.62 95 ALA A N 1
ATOM 664 C CA . ALA A 1 95 ? -2.807 5.802 -5.517 1.00 77.62 95 ALA A CA 1
ATOM 665 C C . ALA A 1 95 ? -4.325 5.589 -5.394 1.00 77.62 95 ALA A C 1
ATOM 667 O O . ALA A 1 95 ? -4.917 5.964 -4.381 1.00 77.62 95 ALA A O 1
ATOM 668 N N . ALA A 1 96 ? -4.948 4.951 -6.389 1.00 72.81 96 ALA A N 1
ATOM 669 C CA . ALA A 1 96 ? -6.366 4.606 -6.347 1.00 72.81 96 ALA A CA 1
ATOM 670 C C . ALA A 1 96 ? -6.687 3.612 -5.217 1.00 72.81 96 ALA A C 1
ATOM 672 O O . ALA A 1 96 ? -7.665 3.809 -4.493 1.00 72.81 96 ALA A O 1
ATOM 673 N N . ASP A 1 97 ? -5.842 2.598 -5.015 1.00 76.81 97 ASP A N 1
ATOM 674 C CA . ASP A 1 97 ? -5.997 1.617 -3.936 1.00 76.81 97 ASP A CA 1
ATOM 675 C C . ASP A 1 97 ? -5.876 2.260 -2.547 1.00 76.81 97 ASP A C 1
ATOM 677 O O . ASP A 1 97 ? -6.662 1.954 -1.647 1.00 76.81 97 ASP A O 1
ATOM 681 N N . VAL A 1 98 ? -4.931 3.192 -2.371 1.00 72.12 98 VAL A N 1
ATOM 682 C CA . VAL A 1 98 ? -4.781 3.960 -1.123 1.00 72.12 98 VAL A CA 1
ATOM 683 C C . VAL A 1 98 ? -6.031 4.792 -0.849 1.00 72.12 98 VAL A C 1
ATOM 685 O O . VAL A 1 98 ? -6.585 4.703 0.246 1.00 72.12 98 VAL A O 1
ATOM 688 N N . ILE A 1 99 ? -6.530 5.530 -1.844 1.00 73.00 99 ILE A N 1
ATOM 689 C CA . ILE A 1 99 ? -7.749 6.343 -1.707 1.00 73.00 99 ILE A CA 1
ATOM 690 C C . ILE A 1 99 ? -8.958 5.460 -1.369 1.00 73.00 99 ILE A C 1
ATOM 692 O O . ILE A 1 99 ? -9.762 5.812 -0.506 1.00 73.00 99 ILE A O 1
ATOM 696 N N . ALA A 1 100 ? -9.092 4.296 -2.010 1.00 66.75 100 ALA A N 1
ATOM 697 C CA . ALA A 1 100 ? -10.170 3.355 -1.723 1.00 66.75 100 ALA A CA 1
ATOM 698 C C . ALA A 1 100 ? -10.082 2.798 -0.291 1.00 66.75 100 ALA A C 1
ATOM 700 O O . ALA A 1 100 ? -11.102 2.688 0.393 1.00 66.75 100 ALA A O 1
ATOM 701 N N . ALA A 1 101 ? -8.874 2.485 0.188 1.00 64.06 101 ALA A N 1
ATOM 702 C CA . ALA A 1 101 ? -8.645 2.016 1.551 1.00 64.06 101 ALA A CA 1
ATOM 703 C C . ALA A 1 101 ? -8.928 3.106 2.600 1.00 64.06 101 ALA A C 1
ATOM 705 O O . ALA A 1 101 ? -9.550 2.822 3.627 1.00 64.06 101 ALA A O 1
ATOM 706 N N . GLU A 1 102 ? -8.519 4.349 2.341 1.00 65.00 102 GLU A N 1
ATOM 707 C CA . GLU A 1 102 ? -8.808 5.507 3.194 1.00 65.00 102 GLU A CA 1
ATOM 708 C C . GLU A 1 102 ? -10.312 5.789 3.251 1.00 65.00 102 GLU A C 1
ATOM 710 O O . GLU A 1 102 ? -10.879 5.870 4.339 1.00 65.00 102 GLU A O 1
ATOM 715 N N . ALA A 1 103 ? -10.994 5.801 2.103 1.00 60.38 103 ALA A N 1
ATOM 716 C CA . ALA A 1 103 ? -12.443 5.968 2.043 1.00 60.38 103 ALA A CA 1
ATOM 717 C C . ALA A 1 103 ? -13.196 4.839 2.771 1.00 60.38 103 ALA A C 1
ATOM 719 O O . ALA A 1 103 ? -14.167 5.105 3.479 1.00 60.38 103 ALA A O 1
ATOM 720 N N . ALA A 1 104 ? -12.750 3.583 2.650 1.00 61.16 104 ALA A N 1
ATOM 721 C CA . ALA A 1 104 ? -13.337 2.453 3.374 1.00 61.16 104 ALA A CA 1
ATOM 722 C C . ALA A 1 104 ? -13.126 2.565 4.894 1.00 61.16 104 ALA A C 1
ATOM 724 O O . ALA A 1 104 ? -14.035 2.275 5.678 1.00 61.16 104 ALA A O 1
ATOM 725 N N . ARG A 1 105 ? -11.942 3.020 5.321 1.00 62.72 105 ARG A N 1
ATOM 726 C CA . ARG A 1 105 ? -11.635 3.293 6.728 1.00 62.72 105 ARG A CA 1
ATOM 727 C C . ARG A 1 105 ? -12.526 4.404 7.279 1.00 62.72 105 ARG A C 1
ATOM 729 O O . ARG A 1 105 ? -13.151 4.199 8.322 1.00 62.72 105 ARG A O 1
ATOM 736 N N . ASP A 1 106 ? -12.619 5.529 6.579 1.00 54.94 106 ASP A N 1
ATOM 737 C CA . ASP A 1 106 ? -13.414 6.690 6.982 1.00 54.94 106 ASP A CA 1
ATOM 738 C C . ASP A 1 106 ? -14.909 6.361 7.014 1.00 54.94 106 ASP A C 1
ATOM 740 O O . ASP A 1 106 ? -15.599 6.688 7.982 1.00 54.94 106 ASP A O 1
ATOM 744 N N . ALA A 1 107 ? -15.399 5.608 6.025 1.00 52.31 107 ALA A N 1
ATOM 745 C CA . ALA A 1 107 ? -16.760 5.086 6.019 1.00 52.31 107 ALA A CA 1
ATOM 746 C C . ALA A 1 107 ? -17.036 4.175 7.227 1.00 52.31 107 ALA A C 1
ATOM 748 O O . ALA A 1 107 ? -18.129 4.234 7.787 1.00 52.31 107 ALA A O 1
ATOM 749 N N . SER A 1 108 ? -16.062 3.376 7.681 1.00 57.41 108 SER A N 1
ATOM 750 C CA . SER A 1 108 ? -16.232 2.543 8.883 1.00 57.41 108 SER A CA 1
ATOM 751 C C . SER A 1 108 ? -16.333 3.361 10.178 1.00 57.41 108 SER A C 1
ATOM 753 O O . SER A 1 108 ? -17.036 2.955 11.101 1.00 57.41 108 SER A O 1
ATOM 755 N N . ILE A 1 109 ? -15.662 4.519 10.246 1.00 63.56 109 ILE A N 1
ATOM 756 C CA . ILE A 1 109 ? -15.657 5.396 11.426 1.00 63.56 109 ILE A CA 1
ATOM 757 C C . ILE A 1 109 ? -16.934 6.239 11.471 1.00 63.56 109 ILE A C 1
ATOM 759 O O . ILE A 1 109 ? -17.590 6.314 12.508 1.00 63.56 109 ILE A O 1
ATOM 763 N N . VAL A 1 110 ? -17.304 6.863 10.349 1.00 55.09 110 VAL A N 1
ATOM 764 C CA . VAL A 1 110 ? -18.474 7.755 10.253 1.00 55.09 110 VAL A CA 1
ATOM 765 C C . VAL A 1 110 ? -19.790 6.977 10.330 1.00 55.09 110 VAL A C 1
ATOM 767 O O . VAL A 1 110 ? -20.780 7.490 10.848 1.00 55.09 110 VAL A O 1
ATOM 770 N N . ASN A 1 111 ? -19.807 5.729 9.857 1.00 51.81 111 ASN A N 1
ATOM 771 C CA . ASN A 1 111 ? -21.002 4.890 9.819 1.00 51.81 111 ASN A CA 1
ATOM 772 C C . ASN A 1 111 ? -21.053 3.855 10.955 1.00 51.81 111 ASN A C 1
ATOM 774 O O . ASN A 1 111 ? -21.759 2.852 10.836 1.00 51.81 111 ASN A O 1
ATOM 778 N N . ALA A 1 112 ? -20.317 4.076 12.054 1.00 61.69 112 ALA A N 1
ATOM 779 C CA . ALA A 1 112 ? -20.430 3.284 13.278 1.00 61.69 112 ALA A CA 1
ATOM 780 C C . ALA A 1 112 ? -21.802 3.534 13.938 1.00 61.69 112 ALA A C 1
ATOM 782 O O . ALA A 1 112 ? -21.946 4.261 14.917 1.00 61.69 112 ALA A O 1
ATOM 783 N N . GLN A 1 113 ? -22.842 2.966 13.332 1.00 71.06 113 GLN A N 1
ATOM 784 C CA . GLN A 1 113 ? -24.185 2.873 13.879 1.00 71.06 113 GLN A CA 1
ATOM 785 C C . GLN A 1 113 ? -24.153 1.827 14.999 1.00 71.06 113 GLN A C 1
ATOM 787 O O . GLN A 1 113 ? -23.780 0.675 14.770 1.00 71.06 113 GLN A O 1
ATOM 792 N N . THR A 1 114 ? -24.540 2.224 16.209 1.00 84.50 114 THR A N 1
ATOM 793 C CA . THR A 1 114 ? -24.756 1.287 17.315 1.00 84.50 114 THR A CA 1
ATOM 794 C C . THR A 1 114 ? -26.139 0.662 17.161 1.00 84.50 114 THR A C 1
ATOM 796 O O . THR A 1 114 ? -27.149 1.363 17.224 1.00 84.50 114 THR A O 1
ATOM 799 N N . TYR A 1 115 ? -26.196 -0.652 16.964 1.00 90.25 115 TYR A N 1
ATOM 800 C CA . TYR A 1 115 ? -27.447 -1.400 16.833 1.00 90.25 115 TYR A CA 1
ATOM 801 C C . TYR A 1 115 ? -27.995 -1.823 18.201 1.00 90.25 115 TYR A C 1
ATOM 803 O O . TYR A 1 115 ? -27.239 -2.005 19.150 1.00 90.25 115 TYR A O 1
ATOM 811 N N . VAL A 1 116 ? -29.311 -2.021 18.310 1.00 87.75 116 VAL A N 1
ATOM 812 C CA . VAL A 1 116 ? -29.957 -2.445 19.570 1.00 87.75 116 VAL A CA 1
ATOM 813 C C . VAL A 1 116 ? -29.586 -3.885 19.946 1.00 87.75 116 VAL A C 1
ATOM 815 O O . VAL A 1 116 ? -29.436 -4.197 21.124 1.00 87.75 116 VAL A O 1
ATOM 818 N N . ASP A 1 117 ? -29.403 -4.761 18.954 1.00 91.50 117 ASP A N 1
ATOM 819 C CA . ASP A 1 117 ? -29.029 -6.160 19.151 1.00 91.50 117 ASP A CA 1
ATOM 820 C C . ASP A 1 117 ? -28.153 -6.712 18.009 1.00 91.50 117 ASP A C 1
ATOM 822 O O . ASP A 1 117 ? -27.954 -6.092 16.958 1.00 91.50 117 ASP A O 1
ATOM 826 N N . VAL A 1 118 ? -27.617 -7.917 18.229 1.00 93.12 118 VAL A N 1
ATOM 827 C CA . VAL A 1 118 ? -26.735 -8.612 17.277 1.00 93.12 118 VAL A CA 1
ATOM 828 C C . VAL A 1 118 ? -27.476 -9.012 15.998 1.00 93.12 118 VAL A C 1
ATOM 830 O O . VAL A 1 118 ? -26.875 -9.030 14.927 1.00 93.12 118 VAL A O 1
ATOM 833 N N . ALA A 1 119 ? -28.772 -9.323 16.077 1.00 93.50 119 ALA A N 1
ATOM 834 C CA . ALA A 1 119 ? -29.558 -9.749 14.920 1.00 93.50 119 ALA A CA 1
ATOM 835 C C . ALA A 1 119 ? -29.738 -8.606 13.909 1.00 93.50 119 ALA A C 1
ATOM 837 O O . ALA A 1 119 ? -29.528 -8.800 12.711 1.00 93.50 119 ALA A O 1
ATOM 838 N N . THR A 1 120 ? -30.045 -7.406 14.403 1.00 90.88 120 THR A N 1
ATOM 839 C CA . THR A 1 120 ? -30.177 -6.182 13.608 1.00 90.88 120 THR A CA 1
ATOM 840 C C . THR A 1 120 ? -28.842 -5.798 12.980 1.00 90.88 120 THR A C 1
ATOM 842 O O . THR A 1 120 ? -28.781 -5.528 11.781 1.00 90.88 120 THR A O 1
ATOM 845 N N . GLY A 1 121 ? -27.755 -5.852 13.759 1.00 91.75 121 GLY A N 1
ATOM 846 C CA . GLY A 1 121 ? -26.412 -5.598 13.239 1.00 91.75 121 GLY A CA 1
ATOM 847 C C . GLY A 1 121 ? -25.999 -6.606 12.164 1.00 91.75 121 GLY A C 1
ATOM 848 O O . GLY A 1 121 ? -25.540 -6.211 11.095 1.00 91.75 121 GLY A O 1
ATOM 849 N N . ASN A 1 122 ? -26.266 -7.900 12.378 1.00 92.75 122 ASN A N 1
ATOM 850 C CA . ASN A 1 122 ? -26.033 -8.935 11.373 1.00 92.75 122 ASN A CA 1
ATOM 851 C C . ASN A 1 122 ? -26.792 -8.644 10.077 1.00 92.75 122 ASN A C 1
ATOM 853 O O . ASN A 1 122 ? -26.206 -8.775 9.012 1.00 92.75 122 ASN A O 1
ATOM 857 N N . ALA A 1 123 ? -28.062 -8.242 10.139 1.00 91.81 123 ALA A N 1
ATOM 858 C CA . ALA A 1 123 ? -28.848 -7.924 8.946 1.00 91.81 123 ALA A CA 1
ATOM 859 C C . ALA A 1 123 ? -28.285 -6.732 8.146 1.00 91.81 123 ALA A C 1
ATOM 861 O O . ALA A 1 123 ? -28.478 -6.673 6.933 1.00 91.81 123 ALA A O 1
ATOM 862 N N . ALA A 1 124 ? -27.578 -5.812 8.809 1.00 88.62 124 ALA A N 1
ATOM 863 C CA . ALA A 1 124 ? -27.058 -4.588 8.210 1.00 88.62 124 ALA A CA 1
ATOM 864 C C . ALA A 1 124 ? -25.651 -4.721 7.599 1.00 88.62 124 ALA A C 1
ATOM 866 O O . ALA A 1 124 ? -25.300 -3.927 6.726 1.00 88.62 124 ALA A O 1
ATOM 867 N N . VAL 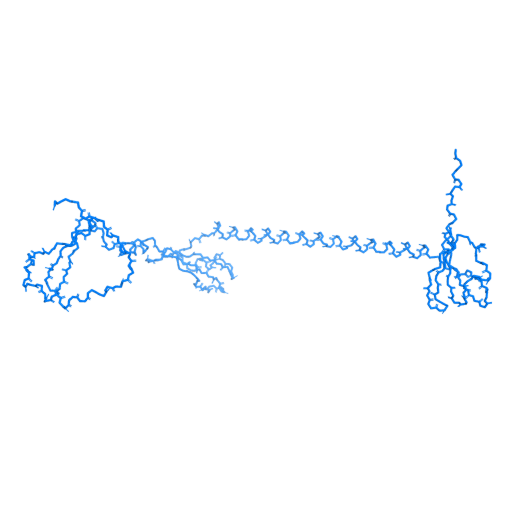A 1 125 ? -24.840 -5.697 8.027 1.00 88.94 125 VAL A N 1
ATOM 868 C CA . VAL A 1 125 ? -23.447 -5.845 7.561 1.00 88.94 125 VAL A CA 1
ATOM 869 C C . VAL A 1 125 ? -23.191 -7.133 6.781 1.00 88.94 125 VAL A C 1
ATOM 871 O O . VAL A 1 125 ? -23.836 -8.151 7.009 1.00 88.94 125 VAL A O 1
ATOM 874 N N . ALA A 1 126 ? -22.210 -7.110 5.878 1.00 91.56 126 ALA A N 1
ATOM 875 C CA . ALA A 1 126 ? -21.742 -8.296 5.160 1.00 91.56 126 ALA A CA 1
ATOM 876 C C . ALA A 1 126 ? -20.787 -9.157 6.011 1.00 91.56 126 ALA A C 1
ATOM 878 O O . ALA A 1 126 ? -20.264 -8.714 7.035 1.00 91.56 126 ALA A O 1
ATOM 879 N N . ASP A 1 127 ? -20.536 -10.393 5.573 1.00 92.25 127 ASP A N 1
ATOM 880 C CA . ASP A 1 127 ? -19.558 -11.273 6.218 1.00 92.25 127 ASP A CA 1
ATOM 881 C C . ASP A 1 127 ? -18.156 -10.633 6.188 1.00 92.25 127 ASP A C 1
ATOM 883 O O . ASP A 1 127 ? -17.738 -10.037 5.196 1.00 92.25 127 ASP A O 1
ATOM 887 N N . GLY A 1 128 ? -17.429 -10.728 7.301 1.00 89.06 128 GLY A N 1
ATOM 888 C CA . GLY A 1 128 ? -16.115 -10.118 7.496 1.00 89.06 128 GLY A CA 1
ATOM 889 C C . GLY A 1 128 ? -16.137 -8.695 8.062 1.00 89.06 128 GLY A C 1
ATOM 890 O O . GLY A 1 128 ? -15.115 -8.283 8.619 1.00 89.06 128 GLY A O 1
ATOM 891 N N . ALA A 1 129 ? -17.267 -7.984 7.986 1.00 90.56 129 ALA A N 1
ATOM 892 C CA . ALA A 1 129 ? -17.414 -6.620 8.492 1.00 90.56 129 ALA A CA 1
ATOM 893 C C . ALA A 1 129 ? -17.627 -6.565 10.015 1.00 90.56 129 ALA A C 1
ATOM 895 O O . ALA A 1 129 ? -18.047 -7.541 10.647 1.00 90.56 129 ALA A O 1
ATOM 896 N N . THR A 1 130 ? -17.340 -5.404 10.606 1.00 91.88 130 THR A N 1
ATOM 897 C CA . THR A 1 130 ? -17.550 -5.129 12.033 1.00 91.88 130 THR A CA 1
ATOM 898 C C . THR A 1 130 ? -18.729 -4.197 12.265 1.00 91.88 130 THR A C 1
ATOM 900 O O . THR A 1 130 ? -18.966 -3.296 11.465 1.00 91.88 130 THR A O 1
ATOM 903 N N . PHE A 1 131 ? -19.421 -4.373 13.387 1.00 91.75 131 PHE A N 1
ATOM 904 C CA . PHE A 1 131 ? -20.491 -3.488 13.844 1.00 91.75 131 PHE A CA 1
ATOM 905 C C . PHE A 1 131 ? -20.531 -3.420 15.370 1.00 91.75 131 PHE A C 1
ATOM 907 O O . PHE A 1 131 ? -20.064 -4.340 16.047 1.00 91.75 131 PHE A O 1
ATOM 914 N N . ASP A 1 132 ? -21.113 -2.346 15.899 1.00 92.75 132 ASP A N 1
ATOM 915 C CA . ASP A 1 132 ? -21.274 -2.145 17.336 1.00 92.75 132 ASP A CA 1
ATOM 916 C C . ASP A 1 132 ? -22.727 -2.396 17.756 1.00 92.75 132 ASP A C 1
ATOM 918 O O . ASP A 1 132 ? -23.674 -2.025 17.064 1.00 92.75 132 ASP A O 1
ATOM 922 N N . VAL A 1 133 ? -22.905 -3.042 18.903 1.00 93.19 133 VAL A N 1
ATOM 923 C CA . VAL A 1 133 ? -24.201 -3.296 19.539 1.00 93.19 133 VAL A CA 1
ATOM 924 C C . VAL A 1 133 ? -24.234 -2.573 20.875 1.00 93.19 133 VAL A C 1
ATOM 926 O O . VAL A 1 133 ? -23.226 -2.522 21.584 1.00 93.19 133 VAL A O 1
ATOM 929 N N . GLN A 1 134 ? -25.387 -2.012 21.222 1.00 88.69 134 GLN A N 1
ATOM 930 C CA . GLN A 1 134 ? -25.616 -1.326 22.483 1.00 88.69 134 GLN A CA 1
ATOM 931 C C . GLN A 1 134 ? -25.273 -2.243 23.664 1.00 88.69 134 GLN A C 1
ATOM 933 O O . GLN A 1 134 ? -25.666 -3.410 23.715 1.00 88.69 134 GLN A O 1
ATOM 938 N N . GLY A 1 135 ? -24.500 -1.708 24.607 1.00 85.88 135 GLY A N 1
ATOM 939 C CA . GLY A 1 135 ? -24.105 -2.418 25.813 1.00 85.88 135 GLY A CA 1
ATOM 940 C C . GLY A 1 1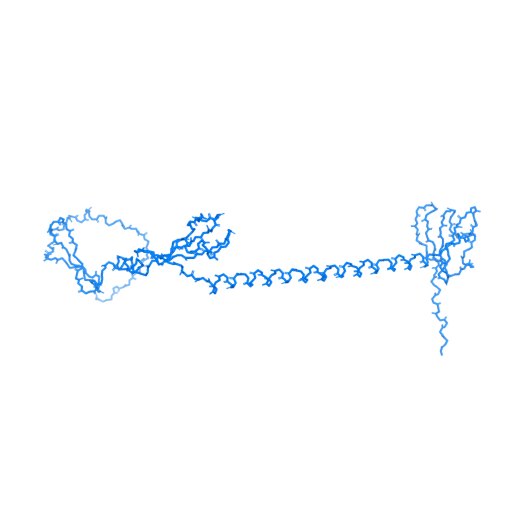35 ? -25.200 -2.436 26.879 1.00 85.88 135 GLY A C 1
ATOM 941 O O . GLY A 1 135 ? -26.198 -1.718 26.795 1.00 85.88 135 GLY A O 1
ATOM 942 N N . SER A 1 136 ? -25.004 -3.261 27.906 1.00 82.00 136 SER A N 1
ATOM 943 C CA . SER A 1 136 ? -25.849 -3.271 29.103 1.00 82.00 136 SER A CA 1
ATOM 944 C C . SER A 1 136 ? -24.987 -3.374 30.361 1.00 82.00 136 SER A C 1
ATOM 946 O O . SER A 1 136 ? -23.889 -3.936 30.314 1.00 82.00 136 SER A O 1
ATOM 948 N N . GLY A 1 137 ? -25.474 -2.826 31.478 1.00 83.50 137 GLY A N 1
ATOM 949 C CA . GLY A 1 137 ? -24.747 -2.818 32.749 1.00 83.50 137 GLY A CA 1
ATOM 950 C C . GLY A 1 137 ? -23.412 -2.079 32.639 1.00 83.50 137 GLY A C 1
ATOM 951 O O . GLY A 1 137 ? -23.389 -0.869 32.426 1.00 83.50 137 GLY A O 1
ATOM 952 N N . ASP A 1 138 ? -22.315 -2.827 32.760 1.00 83.56 138 ASP A N 1
ATOM 953 C CA . ASP A 1 138 ? -20.946 -2.300 32.776 1.00 83.56 138 ASP A CA 1
ATOM 954 C C . ASP A 1 138 ? -20.335 -2.037 31.391 1.00 83.56 138 ASP A C 1
ATOM 956 O O . ASP A 1 138 ? -19.196 -1.576 31.284 1.00 83.56 138 ASP A O 1
ATOM 960 N N . ALA A 1 139 ? -21.067 -2.320 30.313 1.00 86.25 139 ALA A N 1
ATOM 961 C CA . ALA A 1 139 ? -20.622 -2.066 28.947 1.00 86.25 139 ALA A CA 1
ATOM 962 C C . ALA A 1 139 ? -21.438 -0.941 28.300 1.00 86.25 139 ALA A C 1
ATOM 964 O O . ALA A 1 139 ? -22.667 -0.954 28.339 1.00 86.25 139 ALA A O 1
ATOM 965 N N . ALA A 1 140 ? -20.757 0.005 27.652 1.00 85.38 140 ALA A N 1
ATOM 966 C CA . ALA A 1 140 ? -21.379 1.012 26.792 1.00 85.38 140 ALA A CA 1
ATOM 967 C C . ALA A 1 140 ? -21.759 0.422 25.426 1.00 85.38 140 ALA A C 1
ATOM 969 O O . ALA A 1 140 ? -22.829 0.714 24.890 1.00 85.38 140 ALA A O 1
ATOM 970 N N . SER A 1 141 ? -20.893 -0.429 24.873 1.00 93.12 141 SER A N 1
ATOM 971 C CA . SER A 1 141 ? -21.129 -1.135 23.615 1.00 93.12 141 SER A CA 1
ATOM 972 C C . SER A 1 141 ? -20.240 -2.369 23.473 1.00 93.12 141 SER A C 1
ATOM 974 O O . SER A 1 141 ? -19.221 -2.530 24.151 1.00 93.12 141 SER A O 1
ATOM 976 N N . TYR A 1 142 ? -20.646 -3.245 22.563 1.00 93.94 142 TYR A N 1
ATOM 977 C CA . TYR A 1 142 ? -19.951 -4.465 22.183 1.00 93.94 142 TYR A CA 1
ATOM 978 C C . TYR A 1 142 ? -19.631 -4.416 20.693 1.00 93.94 142 TYR A C 1
ATOM 980 O O . TYR A 1 142 ? -20.535 -4.201 19.887 1.00 93.94 142 TYR A O 1
ATOM 988 N N . ARG A 1 143 ? -18.377 -4.665 20.311 1.00 94.25 143 ARG A N 1
ATOM 989 C CA . ARG A 1 143 ? -17.982 -4.757 18.903 1.00 94.25 143 ARG A CA 1
ATOM 990 C C . ARG A 1 143 ? -17.968 -6.195 18.443 1.00 94.25 143 ARG A C 1
ATOM 992 O O . ARG A 1 143 ? -17.223 -7.012 18.984 1.00 94.25 143 ARG A O 1
ATOM 999 N N . TYR A 1 144 ? -18.717 -6.474 17.391 1.00 95.00 144 TYR A N 1
ATOM 1000 C CA . TYR A 1 144 ? -18.779 -7.780 16.759 1.00 95.00 144 TYR A CA 1
ATOM 1001 C C . TYR A 1 144 ? -18.122 -7.757 15.381 1.00 95.00 144 TYR A C 1
ATOM 1003 O O . TYR A 1 144 ? -18.112 -6.732 14.701 1.00 95.00 144 TYR A O 1
ATOM 1011 N N . ARG A 1 145 ? -17.599 -8.909 14.954 1.00 94.81 145 ARG A N 1
ATOM 1012 C CA . ARG A 1 145 ? -17.238 -9.196 13.563 1.00 94.81 145 ARG A CA 1
ATOM 1013 C C . ARG A 1 145 ? -18.148 -10.292 13.029 1.00 94.81 145 ARG A C 1
ATOM 1015 O O . ARG A 1 145 ? -18.204 -11.375 13.617 1.00 94.81 145 ARG A O 1
ATOM 1022 N N . ARG A 1 146 ? -18.826 -10.031 11.912 1.00 94.69 146 ARG A N 1
ATOM 1023 C CA . ARG A 1 146 ? -19.697 -11.020 11.275 1.00 94.69 146 ARG A CA 1
ATOM 1024 C C . ARG A 1 146 ? -18.851 -12.114 10.629 1.00 94.69 146 ARG A C 1
ATOM 1026 O O . ARG A 1 146 ? -17.981 -11.823 9.812 1.00 94.69 146 ARG A O 1
ATOM 1033 N N . VAL A 1 147 ? -19.079 -13.363 11.025 1.00 95.50 147 VAL A N 1
ATOM 1034 C CA . VAL A 1 147 ? -18.360 -14.543 10.512 1.00 95.50 147 VAL A CA 1
ATOM 1035 C C . VAL A 1 147 ? -19.126 -15.163 9.348 1.00 95.50 147 VAL A C 1
ATOM 1037 O O . VAL A 1 147 ? -18.524 -15.541 8.349 1.00 95.50 147 VAL A O 1
ATOM 1040 N N . SER A 1 148 ? -20.450 -15.247 9.472 1.00 91.38 148 SER A N 1
ATOM 1041 C CA . SER A 1 148 ? -21.360 -15.716 8.427 1.00 91.38 148 SER A CA 1
ATOM 1042 C C . SER A 1 148 ? -22.770 -15.160 8.654 1.00 91.38 148 SER A C 1
ATOM 1044 O O . SER A 1 148 ? -23.025 -14.455 9.636 1.00 91.38 148 SER A O 1
ATOM 1046 N N . ALA A 1 149 ? -23.711 -15.472 7.760 1.00 85.00 149 ALA A N 1
ATOM 1047 C CA . ALA A 1 149 ? -25.115 -15.092 7.912 1.00 85.00 149 ALA A CA 1
ATOM 1048 C C . ALA A 1 149 ? -25.691 -15.516 9.275 1.00 85.00 149 ALA A C 1
ATOM 1050 O O . ALA A 1 149 ? -25.873 -16.698 9.555 1.00 85.00 149 ALA A O 1
ATOM 1051 N N . GLY A 1 150 ? -25.976 -14.524 10.124 1.00 87.62 150 GLY A N 1
ATOM 1052 C CA . GLY A 1 150 ? -26.533 -14.719 11.465 1.00 87.62 150 GLY A CA 1
ATOM 1053 C C . GLY A 1 150 ? -25.515 -15.074 12.555 1.00 87.62 150 GLY A C 1
ATOM 1054 O O . GLY A 1 150 ? -25.901 -15.151 13.719 1.00 87.62 150 GLY A O 1
ATOM 1055 N N . VAL A 1 151 ? -24.230 -15.242 12.223 1.00 93.88 151 VAL A N 1
ATOM 1056 C CA . VAL A 1 151 ? -23.177 -15.611 13.180 1.00 93.88 151 VAL A CA 1
ATOM 1057 C C . VAL A 1 151 ? -22.140 -14.499 13.282 1.00 93.88 151 VAL A C 1
ATOM 1059 O O . VAL A 1 151 ? -21.525 -14.102 12.292 1.00 93.88 151 VAL A O 1
ATOM 1062 N N . SER A 1 152 ? -21.904 -14.037 14.508 1.00 96.75 152 SER A N 1
ATOM 1063 C CA . SER A 1 152 ? -20.962 -12.962 14.816 1.00 96.75 152 SER A CA 1
ATOM 1064 C C . SER A 1 152 ? -20.109 -13.298 16.033 1.00 96.75 152 SER A C 1
ATOM 1066 O O . SER A 1 152 ? -20.601 -13.870 17.003 1.00 96.75 152 SER A O 1
ATOM 1068 N N . ALA A 1 153 ? -18.834 -12.917 15.983 1.00 96.81 153 ALA A N 1
ATOM 1069 C CA . ALA A 1 153 ? -17.889 -13.069 17.082 1.00 96.81 153 ALA A CA 1
ATOM 1070 C C . ALA A 1 153 ? -17.685 -11.726 17.790 1.00 96.81 153 ALA A C 1
ATOM 1072 O O . ALA A 1 153 ? -17.423 -10.719 17.132 1.00 96.81 153 ALA A O 1
ATOM 1073 N N . LEU A 1 154 ? -17.787 -11.709 19.120 1.00 96.44 154 LEU A N 1
ATOM 1074 C CA . LEU A 1 154 ? -17.434 -10.545 19.933 1.00 96.44 154 LEU A CA 1
ATOM 1075 C C . LEU A 1 154 ? -15.914 -10.345 19.886 1.00 96.44 154 LEU A C 1
ATOM 1077 O O . LEU A 1 154 ? -15.166 -11.273 20.184 1.00 96.44 154 LEU A O 1
ATOM 1081 N N . ILE A 1 155 ? -15.463 -9.146 19.525 1.00 95.88 155 ILE A N 1
ATOM 1082 C CA . ILE A 1 155 ? -14.035 -8.812 19.411 1.00 95.88 155 ILE A CA 1
ATOM 1083 C C . ILE A 1 155 ? -13.598 -7.683 20.347 1.00 95.88 155 ILE A C 1
ATOM 1085 O O . ILE A 1 155 ? -12.405 -7.556 20.612 1.00 95.88 155 ILE A O 1
ATOM 1089 N N . ALA A 1 156 ? -14.529 -6.876 20.865 1.00 95.12 156 ALA A N 1
ATOM 1090 C CA . ALA A 1 156 ? -14.229 -5.892 21.902 1.00 95.12 156 ALA A CA 1
ATOM 1091 C C . ALA A 1 156 ? -15.449 -5.584 22.775 1.00 95.12 156 ALA A C 1
ATOM 1093 O O . ALA A 1 156 ? -16.585 -5.593 22.301 1.00 95.12 156 ALA A O 1
ATOM 1094 N N . THR A 1 157 ? -15.185 -5.233 24.032 1.00 94.81 157 THR A N 1
ATOM 1095 C CA . THR A 1 157 ? -16.167 -4.687 24.974 1.00 94.81 157 THR A CA 1
ATOM 1096 C C . THR A 1 157 ? -15.693 -3.308 25.403 1.00 94.81 157 THR A C 1
ATOM 1098 O O . THR A 1 157 ? -14.572 -3.173 25.895 1.00 94.81 157 THR A O 1
ATOM 1101 N N . PHE A 1 158 ? -16.534 -2.292 25.228 1.00 90.06 158 PHE A N 1
ATOM 1102 C CA . PHE A 1 158 ? -16.236 -0.929 25.654 1.00 90.06 158 PHE A CA 1
ATOM 1103 C C . PHE A 1 158 ? -16.910 -0.653 27.002 1.00 90.06 158 PHE A C 1
ATOM 1105 O O . PHE A 1 158 ? -18.130 -0.810 27.101 1.00 90.06 158 PHE A O 1
ATOM 1112 N N . PRO A 1 159 ? -16.156 -0.262 28.044 1.00 86.31 159 PRO A N 1
ATOM 1113 C CA . PRO A 1 159 ? -16.710 -0.061 29.379 1.00 86.31 159 PRO A CA 1
ATOM 1114 C C . PRO A 1 159 ? -17.681 1.123 29.424 1.00 86.31 159 PRO A C 1
ATOM 1116 O O . PRO A 1 159 ? -17.507 2.125 28.729 1.00 86.31 159 PRO A O 1
ATOM 1119 N N . ALA A 1 160 ? -18.699 1.017 30.274 1.00 82.75 160 ALA A N 1
ATOM 1120 C CA . ALA A 1 160 ? -19.597 2.117 30.586 1.00 82.75 160 ALA A CA 1
ATOM 1121 C C . ALA A 1 160 ? -18.897 3.159 31.467 1.00 82.75 160 ALA A C 1
ATOM 1123 O O . ALA A 1 160 ? -18.068 2.834 32.320 1.00 82.75 160 ALA A O 1
ATOM 1124 N N . LYS A 1 161 ? -19.285 4.432 31.313 1.00 77.75 161 LYS A N 1
ATOM 1125 C CA . LYS A 1 161 ? -18.769 5.522 32.153 1.00 77.75 161 LYS A CA 1
ATOM 1126 C C . LYS A 1 161 ? -18.980 5.247 33.647 1.00 77.75 161 LYS A C 1
ATOM 1128 O O . LYS A 1 161 ? -18.068 5.483 34.426 1.00 77.75 161 LYS A O 1
ATOM 1133 N N . ALA A 1 162 ? -20.135 4.703 34.029 1.00 73.44 162 ALA A N 1
ATOM 1134 C CA . ALA A 1 162 ? -20.432 4.368 35.422 1.00 73.44 162 ALA A CA 1
ATOM 1135 C C . ALA A 1 162 ? -19.414 3.379 36.022 1.00 73.44 162 ALA A C 1
ATOM 1137 O O . ALA A 1 162 ? -18.999 3.548 37.166 1.00 73.44 162 ALA A O 1
ATOM 1138 N N . SER A 1 163 ? -18.955 2.396 35.244 1.00 78.12 163 SER A N 1
ATOM 1139 C CA . SER A 1 163 ? -17.946 1.423 35.681 1.00 78.12 163 SER A CA 1
ATOM 1140 C C . SER A 1 163 ? -16.567 2.071 35.844 1.00 78.12 163 SER A C 1
ATOM 1142 O O . SER A 1 163 ? -15.838 1.749 36.779 1.00 78.12 163 SER A O 1
ATOM 1144 N N . ILE A 1 164 ? -16.222 3.033 34.981 1.00 79.19 164 ILE A N 1
ATOM 1145 C CA . ILE A 1 164 ? -14.990 3.830 35.111 1.00 79.19 164 ILE A CA 1
ATOM 1146 C C . ILE A 1 164 ? -15.063 4.734 36.351 1.00 79.19 164 ILE A C 1
ATOM 1148 O O . ILE A 1 164 ? -14.112 4.790 37.131 1.00 79.19 164 ILE A O 1
ATOM 1152 N N . ASP A 1 165 ? -16.199 5.399 36.567 1.00 74.00 165 ASP A N 1
ATOM 1153 C CA . ASP A 1 165 ? -16.422 6.279 37.716 1.00 74.00 165 ASP A CA 1
ATOM 1154 C C . ASP A 1 165 ? -16.362 5.490 39.039 1.00 74.00 165 ASP A C 1
ATOM 1156 O O . ASP A 1 165 ? -15.768 5.959 40.009 1.00 74.00 165 ASP A O 1
ATOM 1160 N N . ALA A 1 166 ? -16.884 4.258 39.069 1.00 76.19 166 ALA A N 1
ATOM 1161 C CA . ALA A 1 166 ? -16.792 3.368 40.228 1.00 76.19 166 ALA A CA 1
ATOM 1162 C C . ALA A 1 166 ? -15.343 2.964 40.557 1.00 76.19 166 ALA A C 1
ATOM 1164 O O . ALA A 1 166 ? -14.956 2.952 41.728 1.00 76.19 166 ALA A O 1
ATOM 1165 N N . ILE A 1 167 ? -14.516 2.681 39.542 1.00 80.81 167 ILE A N 1
ATOM 1166 C CA . ILE A 1 167 ? -13.081 2.414 39.737 1.00 80.81 167 ILE A CA 1
ATOM 1167 C C . ILE A 1 167 ? -12.382 3.663 40.277 1.00 80.81 167 ILE A C 1
ATOM 1169 O O . ILE A 1 167 ? -11.597 3.558 41.216 1.00 80.81 167 ILE A O 1
ATOM 1173 N N . SER A 1 168 ? -12.694 4.841 39.729 1.00 71.88 168 SER A N 1
ATOM 1174 C CA . SER A 1 168 ? -12.119 6.108 40.189 1.00 71.88 168 SER A C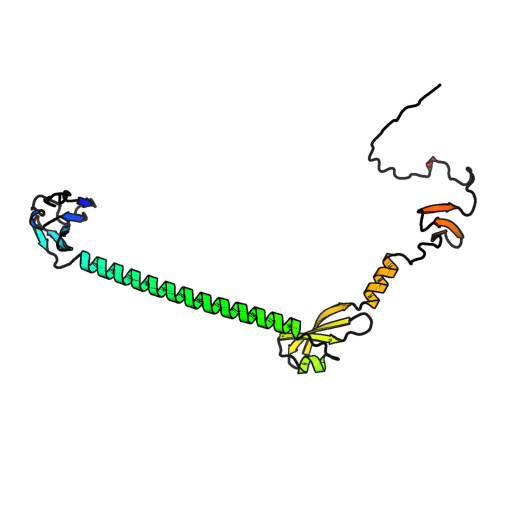A 1
ATOM 1175 C C . SER A 1 168 ? -12.471 6.400 41.649 1.00 71.88 168 SER A C 1
ATOM 1177 O O . SER A 1 168 ? -11.582 6.748 42.417 1.00 71.88 168 SER A O 1
ATOM 1179 N N . ALA A 1 169 ? -13.732 6.214 42.048 1.00 66.56 169 ALA A N 1
ATOM 1180 C CA . ALA A 1 169 ? -14.187 6.435 43.422 1.00 66.56 169 ALA A CA 1
ATOM 1181 C C . ALA A 1 169 ? -13.553 5.456 44.428 1.00 66.56 169 ALA A C 1
ATOM 1183 O O . ALA A 1 169 ? -13.295 5.812 45.578 1.00 66.56 169 ALA A O 1
ATOM 1184 N N . ASN A 1 170 ? -13.285 4.220 43.997 1.00 67.44 170 ASN A N 1
ATOM 1185 C CA . ASN A 1 170 ? -12.598 3.230 44.821 1.00 67.44 170 ASN A CA 1
ATOM 1186 C C . ASN A 1 170 ? -11.088 3.516 44.918 1.00 67.44 170 ASN A C 1
ATOM 1188 O O . ASN A 1 170 ? -10.495 3.370 45.983 1.00 67.44 170 ASN A O 1
ATOM 1192 N N . ALA A 1 171 ? -10.465 3.968 43.825 1.00 61.59 171 ALA A N 1
ATOM 1193 C CA . ALA A 1 171 ? -9.044 4.311 43.784 1.00 61.59 171 ALA A CA 1
ATOM 1194 C C . ALA A 1 171 ? -8.703 5.558 44.616 1.00 61.59 171 ALA A C 1
ATOM 1196 O O . ALA A 1 171 ? -7.598 5.648 45.146 1.00 61.59 171 ALA A O 1
ATOM 1197 N N . THR A 1 172 ? -9.642 6.495 44.775 1.00 55.81 172 THR A N 1
ATOM 1198 C CA . THR A 1 172 ? -9.481 7.657 45.662 1.00 55.81 172 THR A CA 1
ATOM 1199 C C . THR A 1 172 ? -9.877 7.381 47.111 1.00 55.81 172 THR A C 1
ATOM 1201 O O . THR A 1 172 ? -9.797 8.285 47.936 1.00 55.81 172 THR A O 1
ATOM 1204 N N . GLY A 1 173 ? -10.249 6.141 47.456 1.00 50.34 173 GLY A N 1
ATOM 1205 C CA . GLY A 1 173 ? -10.521 5.758 48.837 1.00 50.34 173 GLY A CA 1
ATOM 1206 C C . GLY A 1 173 ? -11.644 6.568 49.475 1.00 50.34 173 GLY A C 1
ATOM 1207 O O . GLY A 1 173 ? -11.539 6.887 50.649 1.00 50.34 173 GLY A O 1
ATOM 1208 N N . GLY A 1 174 ? -12.703 6.897 48.729 1.00 48.78 174 GLY A N 1
ATOM 1209 C CA . GLY A 1 174 ? -13.807 7.708 49.231 1.00 48.78 174 GLY A CA 1
ATOM 1210 C C . GLY A 1 174 ? -13.380 9.142 49.548 1.00 48.78 174 GLY A C 1
ATOM 1211 O O . GLY A 1 174 ? -12.452 9.398 50.307 1.00 48.78 174 GLY A O 1
ATOM 1212 N N . ASP A 1 175 ? -14.116 10.115 49.031 1.00 50.28 175 ASP A N 1
ATOM 1213 C CA . ASP A 1 175 ? -13.941 11.525 49.379 1.00 50.28 175 ASP A CA 1
ATOM 1214 C C . ASP A 1 175 ? -14.420 11.827 50.814 1.00 50.28 175 ASP A C 1
ATOM 1216 O O . ASP A 1 175 ? -15.219 12.721 51.072 1.00 50.28 175 ASP A O 1
ATOM 1220 N N . ASN A 1 176 ? -13.864 11.116 51.787 1.00 51.31 176 ASN A N 1
ATOM 1221 C CA . ASN A 1 176 ? -13.665 11.578 53.144 1.00 51.31 176 ASN A CA 1
ATOM 1222 C C . ASN A 1 176 ? -12.372 12.408 53.223 1.00 51.31 176 ASN A C 1
ATOM 1224 O O . ASN A 1 176 ? -11.685 12.399 54.237 1.00 51.31 176 ASN A O 1
ATOM 1228 N N . ALA A 1 177 ? -12.064 13.221 52.206 1.00 49.94 177 ALA A N 1
ATOM 1229 C CA . ALA A 1 177 ? -10.972 14.202 52.243 1.00 49.94 177 ALA A CA 1
ATOM 1230 C C . ALA A 1 177 ? -11.124 15.250 53.379 1.00 49.94 177 ALA A C 1
ATOM 1232 O O . ALA A 1 177 ? -10.294 16.144 53.537 1.00 49.94 177 ALA A O 1
ATOM 1233 N N . GLY A 1 178 ? -12.191 15.171 54.186 1.00 52.72 178 GLY A N 1
ATOM 1234 C CA . GLY A 1 178 ? -12.350 15.905 55.440 1.00 52.72 178 GLY A CA 1
ATOM 1235 C C . GLY A 1 178 ? -12.735 15.064 56.661 1.00 52.72 178 GLY A C 1
ATOM 1236 O O . GLY A 1 178 ? -12.874 15.654 57.730 1.00 52.72 178 GLY A O 1
ATOM 1237 N N . ALA A 1 179 ? -12.909 13.743 56.544 1.00 56.56 179 ALA A N 1
ATOM 1238 C CA . ALA A 1 179 ? -13.184 12.890 57.700 1.00 56.56 179 ALA A CA 1
ATOM 1239 C C . ALA A 1 179 ? -11.903 12.144 58.101 1.00 56.56 179 ALA A C 1
ATOM 1241 O O . ALA A 1 179 ? -11.172 11.681 57.226 1.00 56.56 179 ALA A O 1
ATOM 1242 N N . PRO A 1 180 ? -11.591 12.037 59.402 1.00 59.00 180 PRO A N 1
ATOM 1243 C CA . PRO A 1 180 ? -10.407 11.315 59.833 1.00 59.00 180 PRO A CA 1
ATOM 1244 C C . PRO A 1 180 ? -10.508 9.842 59.424 1.00 59.00 180 PRO A C 1
ATOM 1246 O O . PRO A 1 180 ? -11.485 9.168 59.757 1.00 59.00 180 PRO A O 1
ATOM 1249 N N . SER A 1 181 ? -9.484 9.327 58.744 1.00 69.94 181 SER A N 1
ATOM 1250 C CA . SER A 1 181 ? -9.348 7.890 58.512 1.00 69.94 181 SER A CA 1
ATOM 1251 C C . SER A 1 181 ? -8.984 7.224 59.832 1.00 69.94 181 SER A C 1
ATOM 1253 O O . SER A 1 181 ? -8.022 7.612 60.492 1.00 69.94 181 SER A O 1
ATOM 1255 N N . LEU A 1 182 ? -9.772 6.240 60.252 1.00 68.75 182 LEU A N 1
ATOM 1256 C CA . LEU A 1 182 ? -9.573 5.559 61.525 1.00 68.75 182 LEU A CA 1
ATOM 1257 C C . LEU A 1 182 ? -8.725 4.307 61.308 1.00 68.75 182 LEU A C 1
ATOM 1259 O O . LEU A 1 182 ? -9.130 3.404 60.579 1.00 68.75 182 LEU A O 1
ATOM 1263 N N . LEU A 1 183 ? -7.566 4.238 61.959 1.00 72.62 183 LEU A N 1
ATOM 1264 C CA . LEU A 1 183 ? -6.767 3.021 62.024 1.00 72.62 183 LEU A CA 1
ATOM 1265 C C . LEU A 1 183 ? -7.319 2.158 63.162 1.00 72.62 183 LEU A C 1
ATOM 1267 O O . LEU A 1 183 ? -7.365 2.599 64.314 1.00 72.62 183 LEU A O 1
ATOM 1271 N N . GLN A 1 184 ? -7.784 0.956 62.830 1.00 71.56 184 GLN A N 1
ATOM 1272 C CA . GLN A 1 184 ? -8.423 0.035 63.770 1.00 71.56 184 GLN A CA 1
ATOM 1273 C C . GLN A 1 184 ? -7.559 -1.209 63.986 1.00 71.56 184 GLN A C 1
ATOM 1275 O O . GLN A 1 184 ? -6.942 -1.716 63.051 1.00 71.56 184 GLN A O 1
ATOM 1280 N N . VAL A 1 185 ? -7.536 -1.707 65.222 1.00 66.31 185 VAL A N 1
ATOM 1281 C CA . VAL A 1 185 ? -6.952 -3.001 65.596 1.00 66.31 185 VAL A CA 1
ATOM 1282 C C . VAL A 1 185 ? -8.053 -3.810 66.276 1.00 66.31 185 VAL A C 1
ATOM 1284 O O . VAL A 1 185 ? -8.446 -3.515 67.407 1.00 66.31 185 VAL A O 1
ATOM 1287 N N . GLY A 1 186 ? -8.590 -4.803 65.563 1.00 72.31 186 GLY A N 1
ATOM 1288 C CA . GLY A 1 186 ? -9.835 -5.466 65.964 1.00 72.31 186 GLY A CA 1
ATOM 1289 C C . GLY A 1 186 ? -10.988 -4.458 66.036 1.00 72.31 186 GLY A C 1
ATOM 1290 O O . GLY A 1 186 ? -11.133 -3.631 65.143 1.00 72.31 186 GLY A O 1
ATOM 1291 N N . ASP A 1 187 ? -11.748 -4.476 67.132 1.00 73.88 187 ASP A N 1
ATOM 1292 C CA . ASP A 1 187 ? -12.908 -3.590 67.338 1.00 73.88 187 ASP A CA 1
ATOM 1293 C C . ASP A 1 187 ? -12.543 -2.208 67.921 1.00 73.88 187 ASP A C 1
ATOM 1295 O O . ASP A 1 187 ? -13.422 -1.422 68.282 1.00 73.88 187 ASP A O 1
ATOM 1299 N N . ARG A 1 188 ? -11.247 -1.897 68.078 1.00 62.72 188 ARG A N 1
ATOM 1300 C CA . ARG A 1 188 ? -10.781 -0.636 68.674 1.00 62.72 188 ARG A CA 1
ATOM 1301 C C . ARG A 1 188 ? -10.144 0.274 67.639 1.00 62.72 188 ARG A C 1
ATOM 1303 O O . ARG A 1 188 ? -9.237 -0.128 66.917 1.00 62.72 188 ARG A O 1
ATOM 1310 N N . VAL A 1 189 ? -10.549 1.540 67.650 1.00 72.38 189 VAL A N 1
ATOM 1311 C CA . VAL A 1 189 ? -9.858 2.609 66.925 1.00 72.38 189 VAL A CA 1
ATOM 1312 C C . VAL A 1 189 ? -8.636 3.036 67.735 1.00 72.38 189 VAL A C 1
ATOM 1314 O O . VAL A 1 189 ? -8.776 3.466 68.878 1.00 72.38 189 VAL A O 1
ATOM 1317 N N . VAL A 1 190 ? -7.445 2.920 67.150 1.00 70.81 190 VAL A N 1
ATOM 1318 C CA . VAL A 1 190 ? -6.171 3.227 67.824 1.00 70.81 190 VAL A CA 1
ATOM 1319 C C . VAL A 1 190 ? -5.601 4.581 67.411 1.00 70.81 190 VAL A C 1
ATOM 1321 O O . VAL A 1 190 ? -4.939 5.244 68.208 1.00 70.81 190 VAL A O 1
ATOM 1324 N N . ALA A 1 191 ? -5.912 5.041 66.199 1.00 75.25 191 ALA A N 1
ATOM 1325 C CA . ALA A 1 191 ? -5.488 6.345 65.715 1.00 75.25 191 ALA A CA 1
ATOM 1326 C C . ALA A 1 191 ? -6.480 6.924 64.705 1.00 75.25 191 ALA A C 1
ATOM 1328 O O . ALA A 1 191 ? -7.150 6.196 63.973 1.00 75.25 191 ALA A O 1
ATOM 1329 N N . ALA A 1 192 ? -6.538 8.246 64.656 1.00 76.25 192 ALA A N 1
ATOM 1330 C CA . ALA A 1 192 ? -7.186 9.012 63.609 1.00 76.25 192 ALA A CA 1
ATOM 1331 C C . ALA A 1 192 ? -6.103 9.651 62.734 1.00 76.25 192 ALA A C 1
ATOM 1333 O O . ALA A 1 192 ? -5.185 10.283 63.251 1.00 76.25 192 ALA A O 1
ATOM 1334 N N . VAL A 1 193 ? -6.210 9.500 61.420 1.00 75.44 193 VAL A N 1
ATOM 1335 C CA . VAL A 1 193 ? -5.350 10.163 60.439 1.00 75.44 193 VAL A CA 1
ATOM 1336 C C . VAL A 1 193 ? -6.149 11.295 59.815 1.00 75.44 193 VAL A C 1
ATOM 1338 O O . VAL A 1 193 ? -7.209 11.063 59.236 1.00 75.44 193 VAL A O 1
ATOM 1341 N N . ASP A 1 194 ? -5.667 12.524 59.951 1.00 71.50 194 ASP A N 1
ATOM 1342 C CA . ASP A 1 194 ? -6.262 13.677 59.283 1.00 71.50 194 ASP A CA 1
ATOM 1343 C C . ASP A 1 194 ? -6.053 13.554 57.766 1.00 71.50 194 ASP A C 1
ATOM 1345 O O . ASP A 1 194 ? -4.922 13.587 57.278 1.00 71.50 194 ASP A O 1
ATOM 1349 N N . GLY A 1 195 ? -7.151 13.431 57.017 1.00 63.25 195 GLY A N 1
ATOM 1350 C CA . GLY A 1 195 ? -7.130 13.278 55.561 1.00 63.25 195 GLY A CA 1
ATOM 1351 C C . GLY A 1 195 ? -6.574 14.484 54.791 1.00 63.25 195 GLY A C 1
ATOM 1352 O O . GLY A 1 195 ? -6.249 14.340 53.617 1.00 63.25 195 GLY A O 1
ATOM 1353 N N . LYS A 1 196 ? -6.431 15.660 55.423 1.00 62.12 196 LYS A N 1
ATOM 1354 C CA . LYS A 1 196 ? -5.889 16.881 54.798 1.00 62.12 196 LYS A CA 1
ATOM 1355 C C . LYS A 1 196 ? -4.413 17.102 55.090 1.00 62.12 196 LYS A C 1
ATOM 1357 O O . LYS A 1 196 ? -3.699 17.621 54.238 1.00 62.12 196 LYS A O 1
ATOM 1362 N N . THR A 1 197 ? -3.970 16.770 56.300 1.00 68.44 197 THR A N 1
ATOM 1363 C CA . THR A 1 197 ? -2.597 17.047 56.759 1.00 68.44 197 THR A CA 1
ATOM 1364 C C . THR A 1 197 ? -1.721 15.798 56.826 1.00 68.44 197 THR A C 1
ATOM 1366 O O . THR A 1 197 ? -0.506 15.917 56.954 1.00 68.44 197 THR A O 1
ATOM 1369 N N . GLY A 1 198 ? -2.317 14.602 56.760 1.00 67.19 198 GLY A N 1
ATOM 1370 C CA . GLY A 1 198 ? -1.630 13.329 56.988 1.00 67.19 198 GLY A CA 1
ATOM 1371 C C . GLY A 1 198 ? -1.228 13.106 58.450 1.00 67.19 198 GLY A C 1
ATOM 1372 O O . GLY A 1 198 ? -0.534 12.138 58.755 1.00 67.19 198 GLY A O 1
ATOM 1373 N N . GLN A 1 199 ? -1.633 13.992 59.366 1.00 74.62 199 GLN A N 1
ATOM 1374 C CA . GLN A 1 199 ? -1.240 13.917 60.766 1.00 74.62 199 GLN A CA 1
ATOM 1375 C C . GLN A 1 199 ? -1.960 12.764 61.473 1.00 74.62 199 GLN A C 1
ATOM 1377 O O . GLN A 1 199 ? -3.188 12.673 61.453 1.00 74.62 199 GLN A O 1
ATOM 1382 N N . VAL A 1 200 ? -1.190 11.911 62.150 1.00 76.38 200 VAL A N 1
ATOM 1383 C CA . VAL A 1 200 ? -1.714 10.823 62.982 1.00 76.38 200 VAL A CA 1
ATOM 1384 C C . VAL A 1 200 ? -1.935 11.334 64.404 1.00 76.38 200 VAL A C 1
ATOM 1386 O O . VAL A 1 200 ? -1.020 11.852 65.043 1.00 76.38 200 VAL A O 1
ATOM 1389 N N . ARG A 1 201 ? -3.153 11.173 64.916 1.00 75.44 201 ARG A N 1
ATOM 1390 C CA . ARG A 1 201 ? -3.536 11.464 66.298 1.00 75.44 201 ARG A CA 1
ATOM 1391 C C . ARG A 1 201 ? -3.979 10.176 66.980 1.00 75.44 201 ARG A C 1
ATOM 1393 O O . ARG A 1 201 ? -4.983 9.582 66.593 1.00 75.44 201 ARG A O 1
ATOM 1400 N N . PHE A 1 202 ? -3.268 9.774 68.026 1.00 76.06 202 PHE A N 1
ATOM 1401 C CA . PHE A 1 202 ? -3.703 8.686 68.901 1.00 76.06 202 PHE A CA 1
ATOM 1402 C C . PHE A 1 202 ? -4.858 9.167 69.789 1.00 76.06 202 PHE A C 1
ATOM 1404 O O . PHE A 1 202 ? -4.843 10.297 70.282 1.00 76.06 202 PHE A O 1
ATOM 1411 N N . LEU A 1 203 ? -5.895 8.339 69.940 1.00 69.62 203 LEU A N 1
ATOM 1412 C CA . LEU A 1 203 ? -7.109 8.697 70.694 1.00 69.62 203 LEU A CA 1
ATOM 1413 C C . LEU A 1 203 ? -6.910 8.628 72.216 1.00 69.62 203 LEU A C 1
ATOM 1415 O O . LEU A 1 203 ? -7.661 9.254 72.960 1.00 69.62 203 LEU A O 1
ATOM 1419 N N . VAL A 1 204 ? -5.881 7.909 72.662 1.00 69.06 204 VAL A N 1
ATOM 1420 C CA . VAL A 1 204 ? -5.376 7.903 74.039 1.00 69.06 204 VAL A CA 1
ATOM 1421 C C . VAL A 1 204 ? -3.943 8.445 73.986 1.00 69.06 204 VAL A C 1
ATOM 1423 O O . VAL A 1 204 ? -3.218 8.073 73.058 1.00 69.06 204 VAL A O 1
ATOM 1426 N N . PRO A 1 205 ? -3.524 9.340 74.905 1.00 62.19 205 PRO A N 1
ATOM 1427 C CA . PRO A 1 205 ? -2.124 9.730 74.996 1.00 62.19 205 PRO A CA 1
ATOM 1428 C C . PRO A 1 205 ? -1.301 8.467 75.229 1.00 62.19 205 PRO A C 1
ATOM 1430 O O . PRO A 1 205 ? -1.529 7.786 76.222 1.00 62.19 205 PRO A O 1
ATOM 1433 N N . LEU A 1 206 ? -0.392 8.148 74.311 1.00 59.81 206 LEU A N 1
ATOM 1434 C CA . LEU A 1 206 ? 0.618 7.132 74.576 1.00 59.81 206 LEU A CA 1
ATOM 1435 C C . LEU A 1 206 ? 1.518 7.691 75.673 1.00 59.81 206 LEU A C 1
ATOM 1437 O O . LEU A 1 206 ? 2.129 8.749 75.477 1.00 59.81 206 LEU A O 1
ATOM 1441 N N . ASP A 1 207 ? 1.568 7.030 76.825 1.00 63.66 207 ASP A N 1
ATOM 1442 C CA . ASP A 1 207 ? 2.636 7.303 77.768 1.00 63.66 207 ASP A CA 1
ATOM 1443 C C . ASP A 1 207 ? 3.933 6.622 77.290 1.00 63.66 207 ASP A C 1
ATOM 1445 O O . ASP A 1 207 ? 3.965 5.834 76.340 1.00 63.66 207 ASP A O 1
ATOM 1449 N N . LYS A 1 208 ? 5.062 7.001 77.889 1.00 58.06 208 LYS A N 1
ATOM 1450 C CA . LYS A 1 208 ? 6.362 6.430 77.514 1.00 58.06 208 LYS A CA 1
ATOM 1451 C C . LYS A 1 208 ? 6.423 4.916 77.817 1.00 58.06 208 LYS A C 1
ATOM 1453 O O . LYS A 1 208 ? 7.270 4.230 77.247 1.00 58.06 208 LYS A O 1
ATOM 1458 N N . ASP A 1 209 ? 5.595 4.425 78.731 1.00 63.06 209 ASP A N 1
ATOM 1459 C CA . ASP A 1 209 ? 5.613 3.049 79.216 1.00 63.06 209 ASP A CA 1
ATOM 1460 C C . ASP A 1 209 ? 4.648 2.142 78.409 1.00 63.06 209 ASP A C 1
ATOM 1462 O O . ASP A 1 209 ? 4.810 0.922 78.417 1.00 63.06 209 ASP A O 1
ATOM 1466 N N . ASP A 1 210 ? 3.732 2.731 77.629 1.00 65.50 210 ASP A N 1
ATOM 1467 C CA . ASP A 1 210 ? 2.879 2.100 76.611 1.00 65.50 210 ASP A CA 1
ATOM 1468 C C . ASP A 1 210 ? 3.645 1.765 75.319 1.00 65.50 210 ASP A C 1
ATOM 1470 O O . ASP A 1 210 ? 3.187 0.966 74.493 1.00 65.50 210 ASP A O 1
ATOM 1474 N N . LEU A 1 211 ? 4.810 2.390 75.112 1.00 57.97 211 LEU A N 1
ATOM 1475 C CA . LEU A 1 211 ? 5.699 2.069 74.003 1.00 57.97 211 LEU A CA 1
ATOM 1476 C C . LEU A 1 211 ? 6.551 0.851 74.378 1.00 57.97 211 LEU A C 1
ATOM 1478 O O . LEU A 1 211 ? 7.167 0.832 75.448 1.00 57.97 211 LEU A O 1
ATOM 1482 N N . PRO A 1 212 ? 6.645 -0.168 73.507 1.00 61.50 212 PRO A N 1
ATOM 1483 C CA . PRO A 1 212 ? 7.546 -1.275 73.767 1.00 61.50 212 PRO A CA 1
ATOM 1484 C C . PRO A 1 212 ? 8.989 -0.734 73.835 1.00 61.50 212 PRO A C 1
ATOM 1486 O O . PRO A 1 212 ? 9.288 0.292 73.211 1.00 61.50 212 PRO A O 1
ATOM 1489 N N . PRO A 1 213 ? 9.893 -1.378 74.599 1.00 61.56 213 PRO A N 1
ATOM 1490 C CA . PRO A 1 213 ? 11.267 -0.908 74.738 1.00 61.56 213 PRO A CA 1
ATOM 1491 C C . PRO A 1 213 ? 11.869 -0.668 73.351 1.00 61.56 213 PRO A C 1
ATOM 1493 O O . PRO A 1 213 ? 11.651 -1.468 72.433 1.00 61.56 213 PRO A O 1
ATOM 1496 N N . SER A 1 214 ? 12.586 0.449 73.204 1.00 57.62 214 SER A N 1
ATOM 1497 C CA . SER A 1 214 ? 13.058 1.013 71.927 1.00 57.62 214 SER A CA 1
ATOM 1498 C C . SER A 1 214 ? 13.769 0.015 71.008 1.00 57.62 214 SER A C 1
ATOM 1500 O O . SER A 1 214 ? 13.779 0.207 69.798 1.00 57.62 214 SER A O 1
ATOM 1502 N N . ASP A 1 215 ? 14.292 -1.077 71.564 1.00 54.25 215 ASP A N 1
ATOM 1503 C CA . ASP A 1 215 ? 14.952 -2.168 70.842 1.00 54.25 215 ASP A CA 1
ATOM 1504 C C . ASP A 1 215 ? 14.012 -3.054 70.001 1.00 54.25 215 ASP A C 1
ATOM 1506 O O . ASP A 1 215 ? 14.481 -3.924 69.271 1.00 54.25 215 ASP A O 1
ATOM 1510 N N . THR A 1 216 ? 12.691 -2.869 70.077 1.00 48.66 216 THR A N 1
ATOM 1511 C CA . THR A 1 216 ? 11.710 -3.711 69.355 1.00 48.66 216 THR A CA 1
ATOM 1512 C C . THR A 1 216 ? 11.053 -3.034 68.152 1.00 48.66 216 THR A C 1
ATOM 1514 O O . THR A 1 216 ? 10.433 -3.713 67.333 1.00 48.66 216 THR A O 1
ATOM 1517 N N . LEU A 1 217 ? 11.225 -1.720 67.988 1.00 48.41 217 LEU A N 1
ATOM 1518 C CA . LEU A 1 217 ? 10.818 -0.999 66.781 1.00 48.41 217 LEU A CA 1
ATOM 1519 C C . LEU A 1 217 ? 11.991 -0.970 65.800 1.00 48.41 217 LEU A C 1
ATOM 1521 O O . LEU A 1 217 ? 12.635 0.057 65.603 1.00 48.41 217 LEU A O 1
ATOM 1525 N N . SER A 1 218 ? 12.262 -2.105 65.152 1.00 49.41 218 SER A N 1
ATOM 1526 C CA . SER A 1 218 ? 13.104 -2.103 63.958 1.00 49.41 218 SER A CA 1
ATOM 1527 C C . SER A 1 218 ? 12.309 -1.465 62.818 1.00 49.41 218 SER A C 1
ATOM 1529 O O . SER A 1 218 ? 11.673 -2.148 62.012 1.00 49.41 218 SER A O 1
ATOM 1531 N N . ILE A 1 219 ? 12.315 -0.137 62.744 1.00 49.28 219 ILE A N 1
ATOM 1532 C CA . ILE A 1 219 ? 12.103 0.515 61.457 1.00 49.28 219 ILE A CA 1
ATOM 1533 C C . ILE A 1 219 ? 13.295 0.039 60.634 1.00 49.28 219 ILE A C 1
ATOM 1535 O O . ILE A 1 219 ? 14.434 0.308 61.010 1.00 49.28 219 ILE A O 1
ATOM 1539 N N . ALA A 1 220 ? 13.062 -0.770 59.601 1.00 44.81 220 ALA A N 1
ATOM 1540 C CA . ALA A 1 220 ? 14.120 -1.142 58.677 1.00 44.81 220 ALA A CA 1
ATOM 1541 C C . ALA A 1 220 ? 14.590 0.151 58.003 1.00 44.81 220 ALA A C 1
ATOM 1543 O O . ALA A 1 220 ? 14.018 0.595 57.008 1.00 44.81 220 ALA A O 1
ATOM 1544 N N . GLU A 1 221 ? 15.575 0.801 58.617 1.00 44.84 221 GLU A N 1
ATOM 1545 C CA . GLU A 1 221 ? 16.249 1.973 58.101 1.00 44.84 221 GLU A CA 1
ATOM 1546 C C . GLU A 1 221 ? 16.942 1.517 56.823 1.00 44.84 221 GLU A C 1
ATOM 1548 O O . GLU A 1 221 ? 18.032 0.946 56.827 1.00 44.84 221 GLU A O 1
ATOM 1553 N N . THR A 1 222 ? 16.251 1.688 55.698 1.00 43.22 222 THR A N 1
ATOM 1554 C CA . THR A 1 222 ? 16.887 1.565 54.395 1.00 43.22 222 THR A CA 1
ATOM 1555 C C . THR A 1 222 ? 17.700 2.838 54.241 1.00 43.22 222 THR A C 1
ATOM 1557 O O . THR A 1 222 ? 17.230 3.843 53.717 1.00 43.22 222 THR A O 1
ATOM 1560 N N . ALA A 1 223 ? 18.892 2.816 54.829 1.00 42.06 223 ALA A N 1
ATOM 1561 C CA . ALA A 1 223 ? 19.852 3.892 54.762 1.00 42.06 223 ALA A CA 1
ATOM 1562 C C . ALA A 1 223 ? 20.181 4.192 53.292 1.00 42.06 223 ALA A C 1
ATOM 1564 O O . ALA A 1 223 ? 20.867 3.424 52.620 1.00 42.06 223 ALA A O 1
ATOM 1565 N N . THR A 1 224 ? 19.739 5.345 52.803 1.00 41.84 224 THR A N 1
ATOM 1566 C CA . THR A 1 224 ? 20.443 6.064 51.738 1.00 41.84 224 THR A CA 1
ATOM 1567 C C . THR A 1 224 ? 20.752 7.443 52.283 1.00 41.84 224 THR A C 1
ATOM 1569 O O . THR A 1 224 ? 19.890 8.318 52.327 1.00 41.84 224 THR A O 1
ATOM 1572 N N . GLY A 1 225 ? 21.969 7.565 52.808 1.00 38.19 225 GLY A N 1
ATOM 1573 C CA . GLY A 1 225 ? 22.431 8.734 53.527 1.00 38.19 225 GLY A CA 1
ATOM 1574 C C . GLY A 1 225 ? 22.526 9.992 52.675 1.00 38.19 225 GLY A C 1
ATOM 1575 O O . GLY A 1 225 ? 22.749 9.949 51.467 1.00 38.19 225 GLY A O 1
ATOM 1576 N N . ALA A 1 226 ? 22.421 11.114 53.368 1.00 43.12 226 ALA A N 1
ATOM 1577 C CA . ALA A 1 226 ? 23.270 12.271 53.156 1.00 43.12 226 ALA A CA 1
ATOM 1578 C C . ALA A 1 226 ? 23.172 13.123 54.421 1.00 43.12 226 ALA A C 1
ATOM 1580 O O . ALA A 1 226 ? 22.190 13.827 54.652 1.00 43.12 226 ALA A O 1
ATOM 1581 N N . ASP A 1 227 ? 24.205 13.003 55.246 1.00 49.19 227 ASP A N 1
ATOM 1582 C CA . ASP A 1 227 ? 24.516 13.925 56.322 1.00 49.19 227 ASP A CA 1
ATOM 1583 C C . ASP A 1 227 ? 24.485 15.364 55.802 1.00 49.19 227 ASP A C 1
ATOM 1585 O O . ASP A 1 227 ? 25.113 15.684 54.790 1.00 49.19 227 ASP A O 1
ATOM 1589 N N . ASN A 1 228 ? 23.837 16.267 56.534 1.00 44.12 228 ASN A N 1
ATOM 1590 C CA . ASN A 1 228 ? 24.367 17.619 56.594 1.00 44.12 228 ASN A CA 1
ATOM 1591 C C . ASN A 1 228 ? 24.140 18.227 57.974 1.00 44.12 228 ASN A C 1
ATOM 1593 O O . ASN A 1 228 ? 23.103 18.810 58.293 1.00 44.12 228 ASN A O 1
ATOM 1597 N N . ALA A 1 229 ? 25.169 18.040 58.793 1.00 45.31 229 ALA A N 1
ATOM 1598 C CA . ALA A 1 229 ? 25.415 18.778 60.009 1.00 45.31 229 A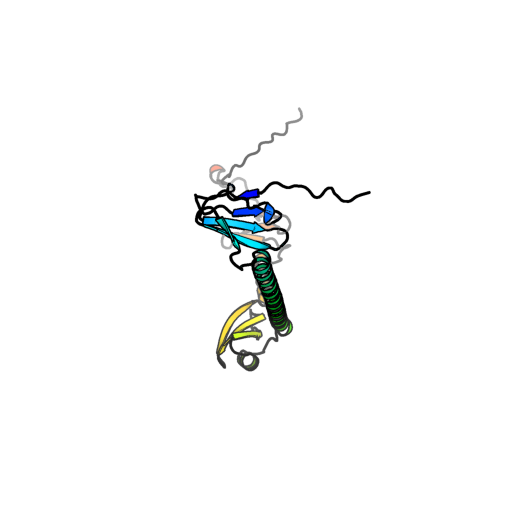LA A CA 1
ATOM 1599 C C . ALA A 1 229 ? 25.377 20.290 59.729 1.00 45.31 229 ALA A C 1
ATOM 1601 O O . ALA A 1 229 ? 26.157 20.816 58.938 1.00 45.31 229 ALA A O 1
ATOM 1602 N N . GLY A 1 230 ? 24.481 20.987 60.424 1.00 38.94 230 GLY A N 1
ATOM 1603 C CA . GLY A 1 230 ? 24.316 22.434 60.364 1.00 38.94 230 GLY A CA 1
ATOM 1604 C C . GLY A 1 230 ? 24.332 23.050 61.757 1.00 38.94 230 GLY A C 1
ATOM 1605 O O . GLY A 1 230 ? 23.296 23.463 62.253 1.00 38.94 230 GLY A O 1
ATOM 1606 N N . SER A 1 231 ? 25.526 23.071 62.350 1.00 42.94 231 SER A N 1
ATOM 1607 C CA . SER A 1 231 ? 26.060 24.047 63.312 1.00 42.94 231 SER A CA 1
ATOM 1608 C C . SER A 1 231 ? 25.195 24.511 64.497 1.00 42.94 231 SER A C 1
ATOM 1610 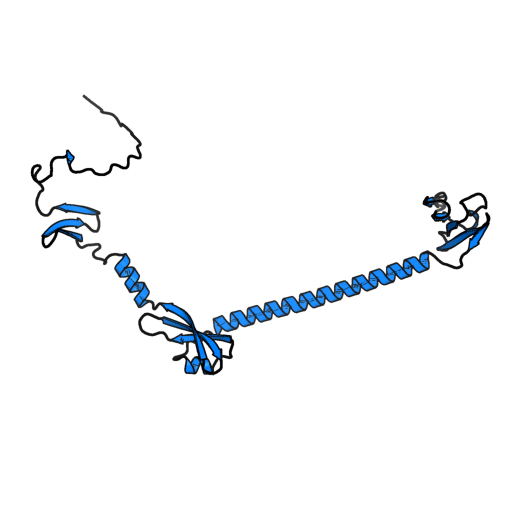O O . SER A 1 231 ? 24.293 25.334 64.368 1.00 42.94 231 SER A O 1
ATOM 1612 N N . ASN A 1 232 ? 25.664 24.141 65.694 1.00 40.78 232 ASN A N 1
ATOM 1613 C CA . ASN A 1 232 ? 25.541 24.948 66.908 1.00 40.78 232 ASN A CA 1
ATOM 1614 C C . ASN A 1 232 ? 25.905 26.420 66.643 1.00 40.78 232 ASN A C 1
ATOM 1616 O O . ASN A 1 232 ? 26.923 26.711 66.008 1.00 40.78 232 ASN A O 1
ATOM 1620 N N . ALA A 1 233 ? 25.125 27.326 67.228 1.00 41.22 233 ALA A N 1
ATOM 1621 C CA . ALA A 1 233 ? 25.487 28.714 67.463 1.00 41.22 233 ALA A CA 1
ATOM 1622 C C . ALA A 1 233 ? 25.117 29.091 68.912 1.00 41.22 233 ALA A C 1
ATOM 1624 O O . ALA A 1 233 ? 23.937 29.095 69.245 1.00 41.22 233 ALA A O 1
ATOM 1625 N N . LEU A 1 234 ? 26.154 29.435 69.696 1.00 39.16 234 LEU A N 1
ATOM 1626 C CA . LEU A 1 234 ? 26.187 30.169 70.979 1.00 39.16 234 LEU A CA 1
ATOM 1627 C C . LEU A 1 234 ? 25.495 29.491 72.184 1.00 39.16 234 LEU A C 1
ATOM 1629 O O . LEU A 1 234 ? 24.315 29.175 72.138 1.00 39.16 234 LEU A O 1
ATOM 1633 N N . ILE A 1 235 ? 26.161 29.250 73.320 1.00 36.72 235 ILE A N 1
ATOM 1634 C CA . ILE A 1 235 ? 27.089 30.098 74.100 1.00 36.72 235 ILE A CA 1
ATOM 1635 C C . ILE A 1 235 ? 28.289 29.278 74.584 1.00 36.72 235 ILE A C 1
ATOM 1637 O O . ILE A 1 235 ? 28.071 28.118 75.000 1.00 36.72 235 ILE A O 1
#

pLDDT: mean 75.55, std 17.3, range [36.72, 97.0]

Secondary structure (DSSP, 8-state):
-----------EEE--STT--EEEESSGGG--TTSS-TT-EEEETTT-EEEEEETTEEEEEEEEHHHHHHHHHHHHHHHHHHHHHHHHHHHHHHHHHHHHHHHHHHHHHHT-PEESSHHHHHHHS-TT-EEEEE--TTEEEEEEEEEETTEEEEEEEEEPHHHHHHHHHHHTT-S-TTSPEEEEETTEEEEEE-TTT--EEESSPPPTTSSPPGGG-------------------

Sequence (235 aa):
MSNDAILEVPVLVVSGPPGQSLLVAQATADLIADVGRDGDRAVIRDTGAEWLKTAGAWAATGANFWGTLLEQASAAVSAAAGSAMTSTENAELTAADVIAAEAARDASIVNAQTYVDVATGNAAVADGATFDVQGSGDAASYRYRRVSAGVSALIATFPAKASIDAISANATGGDNAGAPSLLQVGDRVVAAVDGKTGQVRFLVPLDKDDLPPSDTLSIAETATGADNAGSNALI